Protein AF-M9SE66-F1 (afdb_monomer)

pLDDT: mean 92.37, std 5.71, range [54.44, 98.19]

Mean predicted aligned error: 4.17 Å

Foldseek 3Di:
DDPLLQLLLLLQLLLVLLVLLLVVLVVQLVCCPPPPVNVLLSQLSNLLSVLSNVLSVLSNVLSVCSNVVVPNQLLSNLLVVLLSQLVSLLSNLVSQQVSLVSDPNNPVSNVSSVVSNVVSVVSNVLSCVLPVQDADPSLLVVLVVSLVVLVVQLVVLVVQQDDDDPVNVSSVSNSVSSNVNSVSSNSSSPDPVNVVSSVD

Solvent-accessible surface area (backbone atoms only — not comparable to full-atom values): 9395 Å² total; per-residue (Å²): 130,61,76,82,70,43,52,41,58,39,10,46,29,38,25,51,46,12,53,53,37,35,53,51,15,52,47,38,33,50,43,14,69,73,32,79,91,34,46,91,28,27,63,13,33,36,40,40,14,52,28,40,29,54,38,14,50,53,42,23,52,51,10,45,34,21,42,73,51,80,46,62,52,59,53,57,48,52,48,48,47,44,36,48,54,11,52,37,32,28,46,43,9,53,22,37,31,58,15,11,80,28,45,94,55,37,67,60,26,35,53,51,9,54,51,31,32,53,52,12,51,51,36,40,50,50,37,52,54,62,66,66,79,64,71,44,74,65,30,41,51,47,50,54,51,52,47,53,50,32,52,50,51,32,60,49,25,73,69,50,63,51,78,59,75,71,54,26,57,52,27,46,53,44,24,54,28,45,34,50,34,27,50,40,50,44,51,36,58,70,31,67,75,35,24,48,64,26,63,92

Radius of gyration: 18.1 Å; Cα contacts (8 Å, |Δi|>4): 292; chains: 1; bounding box: 42×33×46 Å

Secondary structure (DSSP, 8-state):
--GGG-HHHHHHHHHHHHHHHHHHHHHHHHHHHH-TTTGGGHHHHHHHHHHHHHHHHHHHHHHHHHHHTSS--HHHHHHHHHHHHHHHHHHHHHHHHHHGGGSS-HHHHHHHHHHHHHHHHHHHHHHHHHTSS---HHHHHHHHHHHHHHHHHHHHHTT----SHHHHHHHHHHHHHHHHHHHHHHHHHTSHHHHHHTT-

Structure (mmCIF, N/CA/C/O backbone):
data_AF-M9SE66-F1
#
_entry.id   AF-M9SE66-F1
#
loop_
_atom_site.group_PDB
_atom_site.id
_atom_site.type_symbol
_atom_site.label_atom_id
_atom_site.label_alt_id
_atom_site.label_comp_id
_atom_site.label_asym_id
_atom_site.label_entity_id
_atom_site.label_seq_id
_atom_site.pdbx_PDB_ins_code
_atom_site.Cartn_x
_atom_site.Cartn_y
_atom_site.Cartn_z
_atom_site.occupancy
_atom_site.B_iso_or_equiv
_atom_site.auth_seq_id
_atom_site.auth_comp_id
_atom_site.auth_asym_id
_atom_site.auth_atom_id
_atom_site.pdbx_PDB_model_num
ATOM 1 N N . MET A 1 1 ? -8.230 18.173 21.126 1.00 54.44 1 MET A N 1
ATOM 2 C CA . MET A 1 1 ? -8.171 16.849 20.467 1.00 54.44 1 MET A CA 1
ATOM 3 C C . MET A 1 1 ? -6.722 16.414 20.455 1.00 54.44 1 MET A C 1
ATOM 5 O O . MET A 1 1 ? -5.878 17.259 20.170 1.00 54.44 1 MET A O 1
ATOM 9 N N . SER A 1 2 ? -6.431 15.163 20.817 1.00 74.06 2 SER A N 1
ATOM 10 C CA . SER A 1 2 ? -5.069 14.631 20.709 1.00 74.06 2 SER A CA 1
ATOM 11 C C . SER A 1 2 ? -4.648 14.608 19.238 1.00 74.06 2 SER A C 1
ATOM 13 O O . SER A 1 2 ? -5.489 14.413 18.361 1.00 74.06 2 SER A O 1
ATOM 15 N N . PHE A 1 3 ? -3.357 14.798 18.955 1.00 77.06 3 PHE A N 1
ATOM 16 C CA . PHE A 1 3 ? -2.811 14.688 17.596 1.00 77.06 3 PHE A CA 1
ATOM 17 C C . PHE A 1 3 ? -3.214 13.357 16.940 1.00 77.06 3 PHE A C 1
ATOM 19 O O . PHE A 1 3 ? -3.633 13.347 15.787 1.00 77.06 3 PHE A O 1
ATOM 26 N N . LEU A 1 4 ? -3.192 12.269 17.717 1.00 77.56 4 LEU A N 1
ATOM 27 C CA . LEU A 1 4 ? -3.514 10.907 17.281 1.00 77.56 4 LEU A CA 1
ATOM 28 C C . LEU A 1 4 ? -5.013 10.647 17.049 1.00 77.56 4 LEU A C 1
ATOM 30 O O . LEU A 1 4 ? -5.367 9.622 16.476 1.00 77.56 4 LEU A O 1
ATOM 34 N N . ASP A 1 5 ? -5.897 11.571 17.434 1.00 79.12 5 ASP A N 1
ATOM 35 C CA . ASP A 1 5 ? -7.331 11.482 17.127 1.00 79.12 5 ASP A CA 1
ATOM 36 C C . ASP A 1 5 ? -7.696 12.173 15.808 1.00 79.12 5 ASP A C 1
ATOM 38 O O . ASP A 1 5 ? -8.806 12.010 15.301 1.00 79.12 5 ASP A O 1
ATOM 42 N N . ASN A 1 6 ? -6.777 12.952 15.231 1.00 87.19 6 ASN A N 1
ATOM 43 C CA . ASN A 1 6 ? -7.033 13.690 14.004 1.00 87.19 6 ASN A CA 1
ATOM 44 C C . ASN A 1 6 ? -6.753 12.825 12.767 1.00 87.19 6 ASN A C 1
ATOM 46 O O . ASN A 1 6 ? -5.660 12.851 12.198 1.00 87.19 6 ASN A O 1
ATOM 50 N N . THR A 1 7 ? -7.772 12.102 12.308 1.00 89.00 7 THR A N 1
ATOM 51 C CA . THR A 1 7 ? -7.712 11.245 11.111 1.00 89.00 7 THR A CA 1
ATOM 52 C C . THR A 1 7 ? -7.266 11.987 9.848 1.00 89.00 7 THR A C 1
ATOM 54 O O . THR A 1 7 ? -6.605 11.401 8.989 1.00 89.00 7 THR A O 1
ATOM 57 N N . LYS A 1 8 ? -7.508 13.301 9.752 1.00 90.56 8 LYS A N 1
ATOM 58 C CA . LYS A 1 8 ? -7.065 14.117 8.609 1.00 90.56 8 LYS A CA 1
ATOM 59 C C . LYS A 1 8 ? -5.550 14.270 8.539 1.00 90.56 8 LYS A C 1
ATOM 61 O O . LYS A 1 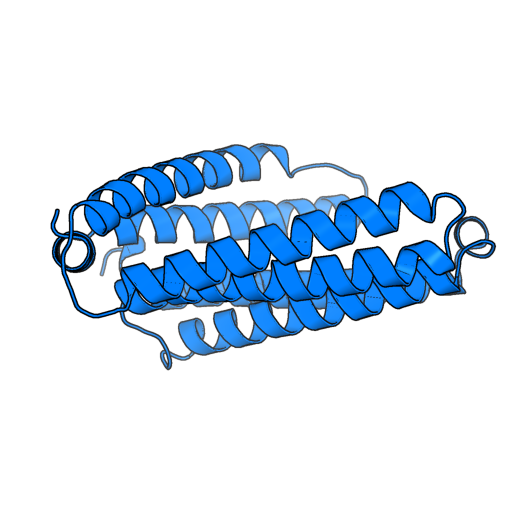8 ? -5.022 14.462 7.444 1.00 90.56 8 LYS A O 1
ATOM 66 N N . THR A 1 9 ? -4.845 14.179 9.666 1.00 89.44 9 THR A N 1
ATOM 67 C CA . THR A 1 9 ? -3.378 14.178 9.680 1.00 89.44 9 THR A CA 1
ATOM 68 C C . THR A 1 9 ? -2.849 12.913 9.008 1.00 89.44 9 THR A C 1
ATOM 70 O O . THR A 1 9 ? -2.037 13.015 8.090 1.00 89.44 9 THR A O 1
ATOM 73 N N . ALA A 1 10 ? -3.382 11.740 9.377 1.00 88.44 10 ALA A N 1
ATOM 74 C CA . ALA A 1 10 ? -3.062 10.473 8.716 1.00 88.44 10 ALA A CA 1
ATOM 75 C C . ALA A 1 10 ? -3.403 10.518 7.218 1.00 88.44 10 ALA A C 1
ATOM 77 O O . ALA A 1 10 ? -2.582 10.159 6.377 1.00 88.44 10 ALA A O 1
ATOM 78 N N . GLY A 1 11 ? -4.585 11.041 6.872 1.00 90.38 11 GLY A N 1
ATOM 79 C CA . GLY A 1 11 ? -4.996 11.227 5.479 1.00 90.38 11 GLY A CA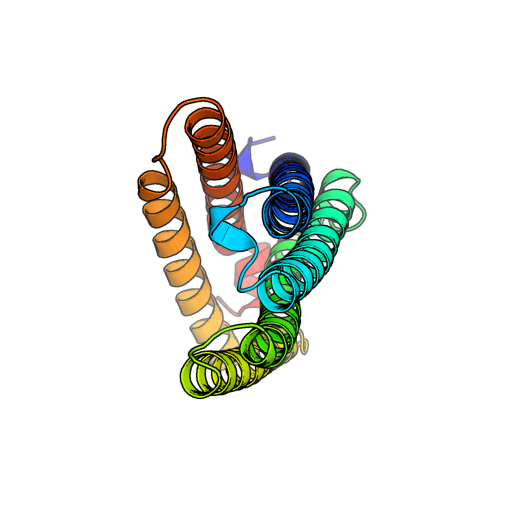 1
ATOM 80 C C . GLY A 1 11 ? -4.076 12.161 4.694 1.00 90.38 11 GLY A C 1
ATOM 81 O O . GLY A 1 11 ? -3.764 11.896 3.539 1.00 90.38 11 GLY A O 1
ATOM 82 N N . THR A 1 12 ? -3.590 13.235 5.319 1.00 93.06 12 THR A N 1
ATOM 83 C CA . THR A 1 12 ? -2.640 14.160 4.686 1.00 93.06 12 THR A CA 1
ATOM 84 C C . THR A 1 12 ? -1.301 13.481 4.414 1.00 93.06 12 THR A C 1
ATOM 86 O O . THR A 1 12 ? -0.776 13.640 3.316 1.00 93.06 12 THR A O 1
ATOM 89 N N . ALA A 1 13 ? -0.784 12.689 5.358 1.00 92.69 13 ALA A N 1
ATOM 90 C CA . ALA A 1 13 ? 0.443 11.921 5.158 1.00 92.69 13 ALA A CA 1
ATOM 91 C C . ALA A 1 13 ? 0.288 10.884 4.029 1.00 92.69 13 ALA A C 1
ATOM 93 O O . ALA A 1 13 ? 1.090 10.882 3.099 1.00 92.69 13 ALA A O 1
ATOM 94 N N . LEU A 1 14 ? -0.795 10.091 4.032 1.00 92.50 14 LEU A N 1
ATOM 95 C CA . LEU A 1 14 ? -1.123 9.145 2.948 1.00 92.50 14 LEU A CA 1
ATOM 96 C C . LEU A 1 14 ? -1.212 9.837 1.583 1.00 92.50 14 LEU A C 1
ATOM 98 O O . LEU A 1 14 ? -0.730 9.327 0.575 1.00 92.50 14 LEU A O 1
ATOM 102 N N . TRP 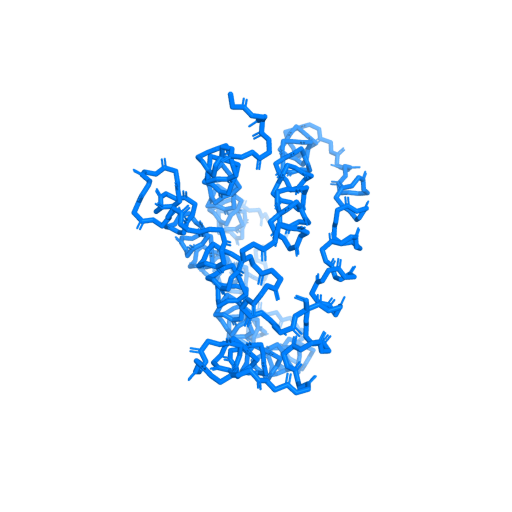A 1 15 ? -1.833 11.015 1.550 1.00 95.75 15 TRP A N 1
ATOM 103 C CA . TRP A 1 15 ? -1.999 11.792 0.329 1.00 95.75 15 TRP A CA 1
ATOM 104 C C . TRP A 1 15 ? -0.660 12.303 -0.215 1.00 95.75 15 TRP A C 1
ATOM 106 O O . TRP A 1 15 ? -0.426 12.212 -1.419 1.00 95.75 15 TRP A O 1
ATOM 116 N N . ILE A 1 16 ? 0.228 12.789 0.659 1.00 93.62 16 ILE A N 1
ATOM 117 C CA . ILE A 1 16 ? 1.586 13.211 0.288 1.00 93.62 16 ILE A CA 1
ATOM 118 C C . ILE A 1 16 ? 2.387 12.024 -0.255 1.00 93.62 16 ILE A C 1
ATOM 120 O O . ILE A 1 16 ? 2.983 12.154 -1.322 1.00 93.62 16 ILE A O 1
ATOM 124 N N . VAL A 1 17 ? 2.349 10.863 0.409 1.00 92.56 17 VAL A N 1
ATOM 125 C CA . VAL A 1 17 ? 3.008 9.639 -0.086 1.00 92.56 17 VAL A CA 1
ATOM 126 C C . VAL A 1 17 ? 2.498 9.277 -1.477 1.00 92.56 17 VAL A C 1
ATOM 128 O O . VAL A 1 17 ? 3.303 9.072 -2.379 1.00 92.56 17 VAL A O 1
ATOM 131 N N . GLY A 1 18 ? 1.181 9.305 -1.701 1.00 92.25 18 GLY A N 1
ATOM 132 C CA . GLY A 1 18 ? 0.603 9.071 -3.026 1.00 92.25 18 GLY A CA 1
ATOM 133 C C . GLY A 1 18 ? 1.129 10.033 -4.100 1.00 92.25 18 GLY A C 1
ATOM 134 O O . GLY A 1 18 ? 1.440 9.597 -5.205 1.00 92.25 18 GLY A O 1
ATOM 135 N N . ILE A 1 19 ? 1.293 11.326 -3.788 1.00 95.12 19 ILE A N 1
ATOM 136 C CA . ILE A 1 19 ? 1.892 12.307 -4.717 1.00 95.12 19 ILE A CA 1
ATOM 137 C C . ILE A 1 19 ? 3.344 11.946 -5.032 1.00 95.12 19 ILE A C 1
ATOM 139 O O . ILE A 1 19 ? 3.734 11.950 -6.199 1.00 95.12 19 ILE A O 1
ATOM 143 N N . LEU A 1 20 ? 4.141 11.632 -4.011 1.00 93.44 20 LEU A N 1
ATOM 144 C CA . LEU A 1 20 ? 5.548 11.277 -4.196 1.00 93.44 20 LEU A CA 1
ATOM 145 C C . LEU A 1 20 ? 5.685 10.001 -5.028 1.00 93.44 20 LEU A C 1
ATOM 147 O O . LEU A 1 20 ? 6.489 9.973 -5.952 1.00 93.44 20 LEU A O 1
ATOM 151 N N . MET A 1 21 ? 4.833 9.001 -4.794 1.00 93.88 21 MET A N 1
ATOM 152 C CA . MET A 1 21 ? 4.784 7.784 -5.606 1.00 93.88 21 MET A CA 1
ATOM 153 C C . MET A 1 21 ? 4.399 8.064 -7.066 1.00 93.88 21 MET A C 1
ATOM 155 O O . MET A 1 21 ? 4.964 7.442 -7.961 1.00 93.88 21 MET A O 1
ATOM 159 N N . ILE A 1 22 ? 3.476 9.001 -7.331 1.00 96.62 22 ILE A N 1
ATOM 160 C CA . ILE A 1 22 ? 3.135 9.417 -8.705 1.00 96.62 22 ILE A CA 1
ATOM 161 C C . ILE A 1 22 ? 4.368 10.017 -9.385 1.00 96.62 22 ILE A C 1
ATOM 163 O O . ILE A 1 22 ? 4.689 9.641 -10.509 1.00 96.62 22 ILE A O 1
ATOM 167 N N . ILE A 1 23 ? 5.075 10.923 -8.702 1.00 93.62 23 ILE A N 1
ATOM 168 C CA . ILE A 1 23 ? 6.293 11.548 -9.233 1.00 93.62 23 ILE A CA 1
ATOM 169 C C . ILE A 1 23 ? 7.358 10.480 -9.504 1.00 93.62 23 ILE A C 1
ATOM 171 O O . ILE A 1 23 ? 7.905 10.446 -10.603 1.00 93.62 23 ILE A O 1
ATOM 175 N N . SER A 1 24 ? 7.611 9.577 -8.554 1.00 91.12 24 SER A N 1
ATOM 176 C CA . SER A 1 24 ? 8.563 8.474 -8.723 1.00 91.12 24 SER A CA 1
ATOM 177 C C . SER A 1 24 ? 8.204 7.578 -9.907 1.00 91.12 24 SER A C 1
ATOM 179 O O . SER A 1 24 ? 9.078 7.267 -10.707 1.00 91.12 24 SER A O 1
ATOM 181 N N . ALA A 1 25 ? 6.929 7.219 -10.076 1.00 93.75 25 ALA A N 1
ATOM 182 C CA . ALA A 1 25 ? 6.485 6.396 -11.197 1.00 93.75 25 ALA A CA 1
ATOM 183 C C . ALA A 1 25 ? 6.679 7.096 -12.553 1.00 93.75 25 ALA A C 1
ATOM 185 O O . ALA A 1 25 ? 7.137 6.471 -13.508 1.00 93.75 25 ALA A O 1
ATOM 186 N N . LEU A 1 26 ? 6.384 8.399 -12.638 1.00 93.69 26 LEU A N 1
ATOM 187 C CA . LEU A 1 26 ? 6.643 9.191 -13.845 1.00 93.69 26 LEU A CA 1
ATOM 188 C C . LEU A 1 26 ? 8.139 9.267 -14.159 1.00 93.69 26 LEU A C 1
ATOM 190 O O . LEU A 1 26 ? 8.519 9.128 -15.319 1.00 93.69 26 LEU A O 1
ATOM 194 N N . LEU A 1 27 ? 8.984 9.439 -13.140 1.00 90.81 27 LEU A N 1
ATOM 195 C CA . LEU A 1 27 ? 10.436 9.420 -13.309 1.00 90.81 27 LEU A CA 1
ATOM 196 C C . LEU A 1 27 ? 10.920 8.061 -13.818 1.00 90.81 27 LEU A C 1
ATOM 198 O O . LEU A 1 27 ? 11.708 8.038 -14.753 1.00 90.81 27 LEU A O 1
ATOM 202 N N . THR A 1 28 ? 10.408 6.942 -13.295 1.00 91.69 28 THR A N 1
ATOM 203 C CA . THR A 1 28 ? 10.747 5.601 -13.804 1.00 91.69 28 THR A CA 1
ATOM 204 C C . THR A 1 28 ? 10.413 5.449 -15.289 1.00 91.69 28 THR A C 1
ATOM 206 O O . THR A 1 28 ? 11.227 4.919 -16.040 1.00 91.69 28 THR A O 1
ATOM 209 N N . ILE A 1 29 ? 9.252 5.947 -15.731 1.00 92.38 29 ILE A N 1
ATOM 210 C CA . ILE A 1 29 ? 8.863 5.917 -17.150 1.00 92.38 29 ILE A CA 1
ATOM 211 C C . ILE A 1 29 ? 9.813 6.776 -17.991 1.00 92.38 29 ILE A C 1
ATOM 213 O O . ILE A 1 29 ? 10.262 6.332 -19.042 1.00 92.38 29 ILE A O 1
ATOM 217 N N . ILE A 1 30 ? 10.116 7.999 -17.542 1.00 90.38 30 ILE A N 1
ATOM 218 C CA . ILE A 1 30 ? 10.985 8.929 -18.277 1.00 90.38 30 ILE A CA 1
ATOM 219 C C . ILE A 1 30 ? 12.403 8.366 -18.376 1.00 90.38 30 ILE A C 1
ATOM 221 O O . ILE A 1 30 ? 12.926 8.261 -19.481 1.00 90.38 30 ILE A O 1
ATOM 225 N N . CYS A 1 31 ? 13.003 7.968 -17.251 1.00 88.62 31 CYS A N 1
ATOM 226 C CA . CYS A 1 31 ? 14.345 7.388 -17.202 1.00 88.62 31 CYS A CA 1
ATOM 227 C C . CYS A 1 31 ? 14.441 6.130 -18.066 1.00 88.62 31 CYS A C 1
ATOM 229 O O . CYS A 1 31 ? 15.381 6.013 -18.836 1.00 88.62 31 CYS A O 1
ATOM 231 N N . GLY A 1 32 ? 13.420 5.267 -18.059 1.00 86.69 32 GLY A N 1
ATOM 232 C CA . GLY A 1 32 ? 13.380 4.101 -18.943 1.00 86.69 32 GLY A CA 1
ATOM 233 C C . GLY A 1 32 ? 13.478 4.423 -20.439 1.00 86.69 32 GLY A C 1
ATOM 234 O O . GLY A 1 32 ? 13.797 3.530 -21.208 1.00 86.69 32 GLY A O 1
ATOM 235 N N . VAL A 1 33 ? 13.203 5.665 -20.859 1.00 87.81 33 VAL A N 1
ATOM 236 C CA . VAL A 1 33 ? 13.264 6.107 -22.264 1.00 87.81 33 VAL A CA 1
ATOM 237 C C . VAL A 1 33 ? 14.497 6.964 -22.563 1.00 87.81 33 VAL A C 1
ATOM 239 O O . VAL A 1 33 ? 14.994 6.930 -23.686 1.00 87.81 33 VAL A O 1
ATOM 242 N N . VAL A 1 34 ? 14.949 7.781 -21.608 1.00 88.38 34 VAL A N 1
ATOM 243 C CA . VAL A 1 34 ? 15.999 8.794 -21.842 1.00 88.38 34 VAL A CA 1
ATOM 244 C C . VAL A 1 34 ? 17.359 8.428 -21.260 1.00 88.38 34 VAL A C 1
ATOM 246 O O . VAL A 1 34 ? 18.339 9.084 -21.598 1.00 88.38 34 VAL A O 1
ATOM 249 N N . ASP A 1 35 ? 17.414 7.450 -20.357 1.00 87.50 35 ASP A N 1
ATOM 250 C CA . ASP A 1 35 ? 18.656 6.979 -19.756 1.00 87.50 35 ASP A CA 1
ATOM 251 C C . ASP A 1 35 ? 19.253 5.870 -20.627 1.00 87.50 35 ASP A C 1
ATOM 253 O O . ASP A 1 35 ? 18.647 4.808 -20.804 1.00 87.50 35 ASP A O 1
ATOM 257 N N . ASP A 1 36 ? 20.438 6.129 -21.179 1.00 83.25 36 ASP A N 1
ATOM 258 C CA . ASP A 1 36 ? 21.141 5.203 -22.067 1.00 83.25 36 ASP A CA 1
ATOM 259 C C . ASP A 1 36 ? 21.420 3.854 -21.382 1.00 83.25 36 ASP A C 1
ATOM 261 O O . ASP A 1 36 ? 21.398 2.823 -22.050 1.00 83.25 36 ASP A O 1
ATOM 265 N N . GLU A 1 37 ? 21.594 3.828 -20.054 1.00 81.31 37 GLU A N 1
ATOM 266 C CA . GLU A 1 37 ? 21.800 2.586 -19.291 1.00 81.31 37 GLU A CA 1
ATOM 267 C C . GLU A 1 37 ? 20.521 1.744 -19.163 1.00 81.31 37 GLU A C 1
ATOM 269 O O . GLU A 1 37 ? 20.578 0.532 -18.958 1.00 81.31 37 GLU A O 1
ATOM 274 N N . MET A 1 38 ? 19.348 2.369 -19.286 1.00 83.81 38 MET A N 1
ATOM 275 C CA . MET A 1 38 ? 18.045 1.701 -19.201 1.00 83.81 38 MET A CA 1
ATOM 276 C C . MET A 1 38 ? 17.473 1.357 -20.583 1.00 83.81 38 MET A C 1
ATOM 278 O O . MET A 1 38 ? 16.473 0.634 -20.666 1.00 83.81 38 MET A O 1
ATOM 282 N N . ASN A 1 39 ? 18.099 1.857 -21.653 1.00 79.00 39 ASN A N 1
ATOM 283 C CA . ASN A 1 39 ? 17.559 1.836 -23.010 1.00 79.00 39 ASN A CA 1
ATOM 284 C C . ASN A 1 39 ? 17.399 0.405 -23.566 1.00 79.00 39 ASN A C 1
ATOM 286 O O . ASN A 1 39 ? 16.425 0.084 -24.248 1.00 79.00 39 ASN A O 1
ATOM 290 N N . ASP A 1 40 ? 18.290 -0.506 -23.172 1.00 81.94 40 ASP A N 1
ATOM 291 C CA . ASP A 1 40 ? 18.229 -1.923 -23.562 1.00 81.94 40 ASP A CA 1
ATOM 292 C C . ASP A 1 40 ? 16.970 -2.640 -23.028 1.00 81.94 40 ASP A C 1
ATOM 294 O O . ASP A 1 40 ? 16.549 -3.668 -23.565 1.00 81.94 40 ASP A O 1
ATOM 298 N N . HIS A 1 41 ? 16.307 -2.066 -22.016 1.00 88.38 41 HIS A N 1
ATOM 299 C CA . HIS A 1 41 ? 15.115 -2.619 -21.370 1.00 88.38 41 HIS A CA 1
ATOM 300 C C . HIS A 1 41 ? 13.957 -1.612 -21.261 1.00 88.38 41 HIS A C 1
ATOM 302 O O . HIS A 1 41 ? 13.134 -1.701 -20.342 1.00 88.38 41 HIS A O 1
ATOM 308 N N . VAL A 1 42 ? 13.847 -0.659 -22.202 1.00 91.06 42 VAL A N 1
ATOM 309 C CA . VAL A 1 42 ? 12.814 0.409 -22.194 1.00 91.06 42 VAL A CA 1
ATOM 310 C C . VAL A 1 42 ? 11.421 -0.141 -21.924 1.00 91.06 42 VAL A C 1
ATOM 312 O O . VAL A 1 42 ? 10.687 0.379 -21.085 1.00 91.06 42 VAL A O 1
ATOM 315 N N . ILE A 1 43 ? 11.046 -1.214 -22.625 1.00 90.38 43 ILE A N 1
ATOM 316 C CA . ILE A 1 43 ? 9.709 -1.807 -22.518 1.00 90.38 43 ILE A CA 1
ATOM 317 C C . ILE A 1 43 ? 9.445 -2.278 -21.081 1.00 90.38 43 ILE A C 1
ATOM 319 O O . ILE A 1 43 ? 8.371 -2.008 -20.541 1.00 90.38 43 ILE A O 1
ATOM 323 N N . GLY A 1 44 ? 10.423 -2.926 -20.442 1.00 92.38 44 GLY A N 1
ATOM 324 C CA . GLY A 1 44 ? 10.311 -3.400 -19.063 1.00 92.38 44 GLY A CA 1
ATOM 325 C C . GLY A 1 44 ? 10.120 -2.244 -18.082 1.00 92.38 44 GLY A C 1
ATOM 326 O O . GLY A 1 44 ? 9.176 -2.245 -17.286 1.00 92.38 44 GLY A O 1
ATOM 327 N N . TRP A 1 45 ? 10.953 -1.207 -18.190 1.00 92.56 45 TRP A N 1
ATOM 328 C CA . TRP A 1 45 ? 10.887 -0.027 -17.324 1.00 92.56 45 TRP A CA 1
ATOM 329 C C . TRP A 1 45 ? 9.594 0.772 -17.483 1.00 92.56 45 TRP A C 1
ATOM 331 O O . TRP A 1 45 ? 8.994 1.177 -16.485 1.00 92.56 45 TRP A O 1
ATOM 341 N N . VAL A 1 46 ? 9.116 0.949 -18.715 1.00 92.94 46 VAL A N 1
ATOM 342 C CA . VAL A 1 46 ? 7.854 1.648 -18.992 1.00 92.94 46 VAL A CA 1
ATOM 343 C C . VAL A 1 46 ? 6.667 0.877 -18.411 1.00 92.94 46 VAL A C 1
ATOM 345 O O . VAL A 1 46 ? 5.824 1.478 -17.743 1.00 92.94 46 VAL A O 1
ATOM 348 N N . ILE A 1 47 ? 6.603 -0.449 -18.593 1.00 94.25 47 ILE A N 1
ATOM 349 C CA . ILE A 1 47 ? 5.528 -1.278 -18.020 1.00 94.25 47 ILE A CA 1
ATOM 350 C C . ILE A 1 47 ? 5.557 -1.213 -16.487 1.00 94.25 47 ILE A C 1
ATOM 352 O O . ILE A 1 47 ? 4.518 -0.976 -15.865 1.00 94.25 47 ILE A O 1
ATOM 356 N N . LEU A 1 48 ? 6.735 -1.360 -15.872 1.00 93.50 48 LEU A N 1
ATOM 357 C CA . LEU A 1 48 ? 6.895 -1.262 -14.418 1.00 93.50 48 LEU A CA 1
ATOM 358 C C . LEU A 1 48 ? 6.453 0.112 -13.888 1.00 93.50 48 LEU A C 1
ATOM 360 O O . LEU A 1 48 ? 5.748 0.201 -12.877 1.00 93.50 48 LEU A O 1
ATOM 364 N N . GLY A 1 49 ? 6.829 1.183 -14.589 1.00 94.44 49 GLY A N 1
ATOM 365 C CA . GLY A 1 49 ? 6.444 2.551 -14.264 1.00 94.44 49 GLY A CA 1
ATOM 366 C C . GLY A 1 49 ? 4.933 2.781 -14.352 1.00 94.44 49 GLY A C 1
ATOM 367 O O . GLY A 1 49 ? 4.352 3.371 -13.442 1.00 94.44 49 GLY A O 1
ATOM 368 N N . ILE A 1 50 ? 4.260 2.246 -15.378 1.00 96.00 50 ILE A N 1
ATOM 369 C CA . ILE A 1 50 ? 2.791 2.311 -15.503 1.00 96.00 50 ILE A CA 1
ATOM 370 C C . ILE A 1 50 ? 2.110 1.579 -14.340 1.00 96.00 50 ILE A C 1
ATOM 372 O O . ILE A 1 50 ? 1.187 2.122 -13.731 1.00 96.00 50 ILE A O 1
ATOM 376 N N . GLY A 1 51 ? 2.577 0.378 -13.990 1.00 95.81 51 GLY A N 1
ATOM 377 C CA . GLY A 1 51 ? 2.050 -0.364 -12.842 1.00 95.81 51 GLY A CA 1
ATOM 378 C C . GLY A 1 51 ? 2.192 0.413 -11.536 1.00 95.81 51 GLY A C 1
ATOM 379 O O . GLY A 1 51 ? 1.233 0.556 -10.774 1.00 95.81 51 GLY A O 1
ATOM 380 N N . SER A 1 52 ? 3.373 0.994 -11.328 1.00 95.94 52 SER A N 1
ATOM 381 C CA . SER A 1 52 ? 3.679 1.838 -10.172 1.00 95.94 52 SER A CA 1
ATOM 382 C C . SER A 1 52 ? 2.793 3.085 -10.125 1.00 95.94 52 SER A C 1
ATOM 384 O O . SER A 1 52 ? 2.302 3.446 -9.056 1.00 95.94 52 SER A O 1
ATOM 386 N N . LEU A 1 53 ? 2.511 3.703 -11.277 1.00 97.44 53 LEU A N 1
ATOM 387 C CA . LEU A 1 53 ? 1.629 4.865 -11.387 1.00 97.44 53 LEU A CA 1
ATOM 388 C C . LEU A 1 53 ? 0.190 4.520 -10.995 1.00 97.44 53 LEU A C 1
ATOM 390 O O . LEU A 1 53 ? -0.437 5.266 -10.245 1.00 97.44 53 LEU A O 1
ATOM 394 N N . ILE A 1 54 ? -0.332 3.379 -11.450 1.00 97.56 54 ILE A N 1
ATOM 395 C CA . ILE A 1 54 ? -1.678 2.926 -11.072 1.00 97.56 54 ILE A CA 1
ATOM 396 C C . ILE A 1 54 ? -1.742 2.683 -9.560 1.00 97.56 54 ILE A C 1
ATOM 398 O O . ILE A 1 54 ? -2.660 3.179 -8.906 1.00 97.56 54 ILE A O 1
ATOM 402 N N . CYS A 1 55 ? -0.755 1.995 -8.976 1.00 96.88 55 CYS A N 1
ATOM 403 C CA . CYS A 1 55 ? -0.674 1.806 -7.524 1.00 96.88 55 CYS A CA 1
ATOM 404 C C . CYS A 1 55 ? -0.631 3.144 -6.770 1.00 96.88 55 CYS A C 1
ATOM 406 O O . CYS A 1 55 ? -1.365 3.335 -5.798 1.00 96.88 55 CYS A O 1
ATOM 408 N N . ALA A 1 56 ? 0.181 4.091 -7.242 1.00 96.31 56 ALA A N 1
ATOM 409 C CA . ALA A 1 56 ? 0.308 5.420 -6.655 1.00 96.31 56 ALA A CA 1
ATOM 410 C C . ALA A 1 56 ? -1.017 6.195 -6.680 1.00 96.31 56 ALA A C 1
ATOM 412 O O . ALA A 1 56 ? -1.388 6.820 -5.687 1.00 96.31 56 ALA A O 1
ATOM 413 N N . LEU A 1 57 ? -1.773 6.103 -7.779 1.00 97.62 57 LEU A N 1
ATOM 414 C CA . LEU A 1 57 ? -3.098 6.713 -7.903 1.00 97.62 57 LEU A CA 1
ATOM 415 C C . LEU A 1 57 ? -4.104 6.121 -6.908 1.00 97.62 57 LEU A C 1
ATOM 417 O O . LEU A 1 57 ? -4.918 6.866 -6.359 1.00 97.62 57 LEU A O 1
ATOM 421 N N . VAL A 1 58 ? -4.034 4.816 -6.623 1.00 97.75 58 VAL A N 1
ATOM 422 C CA . VAL A 1 58 ? -4.879 4.176 -5.598 1.00 97.75 58 VAL A CA 1
ATOM 423 C C . VAL A 1 58 ? -4.547 4.720 -4.202 1.00 97.75 58 VAL A C 1
ATOM 425 O O . VAL A 1 58 ? -5.459 5.135 -3.483 1.00 97.75 58 VAL A O 1
ATOM 428 N N . TYR A 1 59 ? -3.263 4.787 -3.827 1.00 95.81 59 TYR A N 1
ATOM 429 C CA . TYR A 1 59 ? -2.842 5.379 -2.546 1.00 95.81 59 TYR A CA 1
ATOM 430 C C . TYR A 1 59 ? -3.204 6.861 -2.443 1.00 95.81 59 TYR A C 1
ATOM 432 O O . TYR A 1 59 ? -3.711 7.305 -1.413 1.00 95.81 59 TYR A O 1
ATOM 440 N N . PHE A 1 60 ? -3.013 7.623 -3.521 1.00 96.62 60 PHE A N 1
ATOM 441 C CA . PHE A 1 60 ? -3.390 9.031 -3.598 1.00 96.62 60 PHE A CA 1
ATOM 442 C C . PHE A 1 60 ? -4.892 9.230 -3.378 1.00 96.62 60 PHE A C 1
ATOM 444 O O . PHE A 1 60 ? -5.292 10.087 -2.585 1.00 96.62 60 PHE A O 1
ATOM 451 N N . ALA A 1 61 ? -5.729 8.440 -4.058 1.00 96.94 61 ALA A N 1
ATOM 452 C CA . ALA A 1 61 ? -7.179 8.513 -3.925 1.00 96.94 61 ALA A CA 1
ATOM 453 C C . ALA A 1 61 ? -7.623 8.187 -2.493 1.00 96.94 61 ALA A C 1
ATOM 455 O O . ALA A 1 61 ? -8.432 8.921 -1.925 1.00 96.94 61 ALA A O 1
ATOM 456 N N . PHE A 1 62 ? -7.035 7.155 -1.882 1.00 97.06 62 PHE A N 1
ATOM 457 C CA . PHE A 1 62 ? -7.310 6.802 -0.492 1.00 97.06 62 PHE A CA 1
ATOM 458 C C . PHE A 1 62 ? -6.857 7.887 0.497 1.00 97.06 62 PHE A C 1
ATOM 460 O O . PHE A 1 62 ? -7.626 8.315 1.355 1.00 97.06 62 PHE A O 1
ATOM 467 N N . GLY A 1 63 ? -5.640 8.416 0.353 1.00 95.62 63 GLY A N 1
ATOM 468 C CA . GLY A 1 63 ? -5.174 9.528 1.183 1.00 95.62 63 GLY A CA 1
ATOM 469 C C . GLY A 1 63 ? -6.084 10.753 1.067 1.00 95.62 63 GLY A C 1
ATOM 470 O O . GLY A 1 63 ? -6.441 11.375 2.071 1.00 95.62 63 GLY A O 1
ATOM 471 N N . LYS A 1 64 ? -6.548 11.064 -0.151 1.00 96.44 64 LYS A N 1
ATOM 472 C CA . LYS A 1 64 ? -7.500 12.153 -0.407 1.00 96.44 64 LYS A CA 1
ATOM 473 C C . LYS A 1 64 ? -8.851 11.919 0.281 1.00 96.44 64 LYS A C 1
ATOM 475 O O . LYS A 1 64 ? -9.385 12.871 0.859 1.00 96.44 64 LYS A O 1
ATOM 480 N N . SER A 1 65 ? -9.401 10.702 0.251 1.00 97.06 65 SER A N 1
ATOM 481 C CA . SER A 1 65 ? -10.687 10.394 0.900 1.00 97.06 65 SER A CA 1
ATOM 482 C C . SER A 1 65 ? -10.598 10.530 2.425 1.00 97.06 65 SER A C 1
ATOM 484 O O . SER A 1 65 ? -11.484 11.110 3.048 1.00 97.06 65 SER A O 1
ATOM 486 N N . VAL A 1 66 ? -9.488 10.105 3.038 1.00 95.94 66 VAL A N 1
ATOM 487 C CA . VAL A 1 66 ? -9.269 10.278 4.487 1.00 95.94 66 VAL A CA 1
ATOM 488 C C . VAL A 1 66 ? -9.053 11.753 4.848 1.00 95.94 66 VAL A C 1
ATOM 490 O O . VAL A 1 66 ? -9.670 12.279 5.771 1.00 95.94 66 VAL A O 1
ATOM 493 N N . LYS A 1 67 ? -8.221 12.471 4.082 1.00 94.31 67 LYS A N 1
ATOM 494 C CA . LYS A 1 67 ? -7.938 13.903 4.299 1.00 94.31 67 LYS A CA 1
ATOM 495 C C . LYS A 1 67 ? -9.198 14.770 4.202 1.00 94.31 67 LYS A C 1
ATOM 497 O O . LYS A 1 67 ? -9.363 15.710 4.982 1.00 94.31 67 LYS A O 1
ATOM 502 N N . SER A 1 68 ? -10.060 14.488 3.227 1.00 93.62 68 SER A N 1
ATOM 503 C CA . SER A 1 68 ? -11.310 15.229 3.011 1.00 93.62 68 SER A CA 1
ATOM 504 C C . SER A 1 68 ? -12.401 14.883 4.029 1.00 93.62 68 SER A C 1
ATOM 506 O O . SER A 1 68 ? -13.329 15.671 4.201 1.00 93.62 68 SER A O 1
ATOM 508 N N . GLY A 1 69 ? -12.251 13.775 4.761 1.00 91.50 69 GLY A N 1
ATOM 509 C CA . GLY A 1 69 ? -13.229 13.290 5.733 1.00 91.50 69 GLY A CA 1
ATOM 510 C C . GLY A 1 69 ? -14.332 12.424 5.126 1.00 91.50 69 GLY A C 1
ATOM 511 O O . GLY A 1 69 ? -15.288 12.121 5.828 1.00 91.50 69 GLY A O 1
ATOM 512 N N . GLU A 1 70 ? -14.206 12.016 3.860 1.00 94.31 70 GLU A N 1
ATOM 513 C CA . GLU A 1 70 ? -15.082 11.008 3.244 1.00 94.31 70 GLU A CA 1
ATOM 514 C C . GLU A 1 70 ? -14.951 9.658 3.965 1.00 94.31 70 GLU A C 1
ATOM 516 O O . GLU A 1 70 ? -15.942 8.971 4.191 1.00 94.31 70 GLU A O 1
ATOM 521 N N . VAL A 1 71 ? -13.729 9.315 4.386 1.00 93.62 71 VAL A N 1
ATOM 522 C CA . VAL A 1 71 ? -13.447 8.183 5.277 1.00 93.62 71 VAL A CA 1
ATOM 523 C C . VAL A 1 71 ? -12.886 8.738 6.582 1.00 93.62 71 VAL A C 1
ATOM 525 O O . VAL A 1 71 ? -11.736 9.172 6.633 1.00 93.62 71 VAL A O 1
ATOM 528 N N . SER A 1 72 ? -13.706 8.766 7.631 1.00 92.44 72 SER A N 1
ATOM 529 C CA . SER A 1 72 ? -13.344 9.384 8.913 1.00 92.44 72 SER A CA 1
ATOM 530 C C . SER A 1 72 ? -13.343 8.429 10.101 1.00 92.44 72 SER A C 1
ATOM 532 O O . SER A 1 72 ? -12.755 8.767 11.126 1.00 92.44 72 SER A O 1
ATOM 534 N N . ASP A 1 73 ? -14.009 7.279 9.996 1.00 94.81 73 ASP A N 1
ATOM 535 C CA . ASP A 1 73 ? -14.026 6.281 11.062 1.00 94.81 73 ASP A CA 1
ATOM 536 C C . ASP A 1 73 ? -12.677 5.548 11.143 1.00 94.81 73 ASP A C 1
ATOM 538 O O . ASP A 1 73 ? -12.102 5.159 10.126 1.00 94.81 73 ASP A O 1
ATOM 542 N N . LYS A 1 74 ? -12.145 5.377 12.359 1.00 95.19 74 LYS A N 1
ATOM 543 C CA . LYS A 1 74 ? -10.808 4.802 12.580 1.00 95.19 74 LYS A CA 1
ATOM 544 C C . LYS A 1 74 ? -10.723 3.348 12.096 1.00 95.19 74 LYS A C 1
ATOM 546 O O . LYS A 1 74 ? -9.707 2.967 11.515 1.00 95.19 74 LYS A O 1
ATOM 551 N N . PHE A 1 75 ? -11.773 2.549 12.307 1.00 95.62 75 PHE A N 1
ATOM 552 C CA . PHE A 1 75 ? -11.828 1.158 11.852 1.00 95.62 75 PHE A CA 1
ATOM 553 C C . PHE A 1 75 ? -11.920 1.094 10.325 1.00 95.62 75 PHE A C 1
ATOM 555 O O . PHE A 1 75 ? -11.194 0.316 9.699 1.00 95.62 75 PHE A O 1
ATOM 562 N N . ASP A 1 76 ? -12.727 1.963 9.716 1.00 96.00 76 ASP A N 1
ATOM 563 C CA . ASP A 1 76 ? -12.825 2.056 8.257 1.00 96.00 76 ASP A CA 1
ATOM 564 C C . ASP A 1 76 ? -11.492 2.476 7.628 1.00 96.00 76 ASP A C 1
ATOM 566 O O . ASP A 1 76 ? -11.090 1.915 6.614 1.00 96.00 76 ASP A O 1
ATOM 570 N N . ILE A 1 77 ? -10.751 3.410 8.236 1.00 96.56 77 ILE A N 1
ATOM 571 C CA . ILE A 1 77 ? -9.421 3.810 7.750 1.00 96.56 77 ILE A CA 1
ATOM 572 C C . ILE A 1 77 ? -8.449 2.625 7.782 1.00 96.56 77 ILE A C 1
ATOM 574 O O . ILE A 1 77 ? -7.782 2.361 6.780 1.00 96.56 77 ILE A O 1
ATOM 578 N N . VAL A 1 78 ? -8.371 1.900 8.903 1.00 96.44 78 VAL A N 1
ATOM 579 C CA . VAL A 1 78 ? -7.467 0.746 9.048 1.00 96.44 78 VAL A CA 1
ATOM 580 C C . VAL A 1 78 ? -7.814 -0.347 8.039 1.00 96.44 78 VAL A C 1
ATOM 582 O O . VAL A 1 78 ? -6.946 -0.830 7.311 1.00 96.44 78 VAL A O 1
ATOM 585 N N . THR A 1 79 ? -9.085 -0.734 7.955 1.00 96.06 79 THR A N 1
ATOM 586 C CA . THR A 1 79 ? -9.521 -1.809 7.053 1.00 96.06 79 THR A CA 1
ATOM 587 C C . THR A 1 79 ? -9.400 -1.397 5.588 1.00 96.06 79 THR A C 1
ATOM 589 O O . THR A 1 79 ? -8.907 -2.176 4.769 1.00 96.06 79 THR A O 1
ATOM 592 N N . LYS A 1 80 ? -9.721 -0.144 5.243 1.00 96.94 80 LYS A N 1
ATOM 593 C CA . LYS A 1 80 ? -9.518 0.383 3.890 1.00 96.94 80 LYS A CA 1
ATOM 594 C C . LYS A 1 80 ? -8.040 0.450 3.513 1.00 96.94 80 LYS A C 1
ATOM 596 O O . LYS A 1 80 ? -7.721 0.179 2.359 1.00 96.94 80 LYS A O 1
ATOM 601 N N . PHE A 1 81 ? -7.137 0.731 4.454 1.00 96.56 81 PHE A N 1
ATOM 602 C CA . PHE A 1 81 ? -5.697 0.640 4.208 1.00 96.56 81 PHE A CA 1
ATOM 603 C C . PHE A 1 81 ? -5.284 -0.796 3.849 1.00 96.56 81 PHE A C 1
ATOM 605 O O . PHE A 1 81 ? -4.603 -0.991 2.845 1.00 96.56 81 PHE A O 1
ATOM 612 N N . VAL A 1 82 ? -5.768 -1.811 4.581 1.00 96.88 82 VAL A N 1
ATOM 613 C CA . VAL A 1 82 ? -5.528 -3.234 4.249 1.00 96.88 82 VAL A CA 1
ATOM 614 C C . VAL A 1 82 ? -6.070 -3.580 2.858 1.00 96.88 82 VAL A C 1
ATOM 616 O O . VAL A 1 82 ? -5.378 -4.221 2.069 1.00 96.88 82 VAL A O 1
ATOM 619 N N . TYR A 1 83 ? -7.276 -3.115 2.521 1.00 97.75 83 TYR A N 1
ATOM 620 C CA . TYR A 1 83 ? -7.845 -3.278 1.181 1.00 97.75 83 TYR A CA 1
ATOM 621 C C . TYR A 1 83 ? -6.955 -2.657 0.099 1.00 97.75 83 TYR A C 1
ATOM 623 O O . TYR A 1 83 ? -6.677 -3.299 -0.912 1.00 97.75 83 TYR A O 1
ATOM 631 N N . VAL A 1 84 ? -6.501 -1.417 0.311 1.00 97.50 84 VAL A N 1
ATOM 632 C CA . VAL A 1 84 ? -5.631 -0.698 -0.628 1.00 97.50 84 VAL A CA 1
ATOM 633 C C . VAL A 1 84 ? -4.323 -1.452 -0.825 1.00 97.50 84 VAL A C 1
ATOM 635 O O . VAL A 1 84 ? -3.969 -1.696 -1.972 1.00 97.50 84 VAL A O 1
ATOM 638 N N . VAL A 1 85 ? -3.667 -1.894 0.253 1.00 96.44 85 VAL A N 1
ATOM 639 C CA . VAL A 1 85 ? -2.444 -2.712 0.186 1.00 96.44 85 VAL A CA 1
ATOM 640 C C . VAL A 1 85 ? -2.688 -3.997 -0.606 1.00 96.44 85 VAL A C 1
ATOM 642 O O . VAL A 1 85 ? -1.904 -4.325 -1.491 1.00 96.44 85 VAL A O 1
ATOM 645 N N . GLY A 1 86 ? -3.785 -4.716 -0.352 1.00 97.06 86 GLY A N 1
ATOM 646 C CA . GLY A 1 86 ? -4.111 -5.930 -1.107 1.00 97.06 86 GLY A CA 1
ATOM 647 C C . GLY A 1 86 ? -4.318 -5.652 -2.597 1.00 97.06 86 GLY A C 1
ATOM 648 O O . GLY A 1 86 ? -3.774 -6.356 -3.444 1.00 97.06 86 GLY A O 1
ATOM 649 N N . TYR A 1 87 ? -5.046 -4.585 -2.927 1.00 97.56 87 TYR A N 1
ATOM 650 C CA . TYR A 1 87 ? -5.338 -4.203 -4.307 1.00 97.56 87 TYR A CA 1
ATOM 651 C C . TYR A 1 87 ? -4.086 -3.752 -5.075 1.00 97.56 87 TYR A C 1
ATOM 653 O O . TYR A 1 87 ? -3.849 -4.211 -6.193 1.00 97.56 87 TYR A O 1
ATOM 661 N N . THR A 1 88 ? -3.247 -2.905 -4.473 1.00 97.50 88 THR A N 1
ATOM 662 C CA . THR A 1 88 ? -1.978 -2.472 -5.078 1.00 97.50 88 THR A CA 1
ATOM 663 C C . THR A 1 88 ? -0.972 -3.613 -5.177 1.00 97.50 88 THR A C 1
ATOM 665 O O . THR A 1 88 ? -0.208 -3.649 -6.135 1.00 97.50 88 THR A O 1
ATOM 668 N N . THR A 1 89 ? -1.016 -4.595 -4.273 1.00 97.62 89 THR A N 1
ATOM 669 C CA . THR A 1 89 ? -0.200 -5.818 -4.375 1.00 97.62 89 THR A CA 1
ATOM 670 C C . THR A 1 89 ? -0.585 -6.655 -5.600 1.00 97.62 89 THR A C 1
ATOM 672 O O . THR A 1 89 ? 0.296 -7.143 -6.306 1.00 97.62 89 THR A O 1
ATOM 675 N N . ILE A 1 90 ? -1.884 -6.776 -5.911 1.00 98.06 90 ILE A N 1
ATOM 676 C CA . ILE A 1 90 ? -2.345 -7.461 -7.132 1.00 98.06 90 ILE A CA 1
ATOM 677 C C . ILE A 1 90 ? -1.895 -6.700 -8.379 1.00 98.06 90 ILE A C 1
ATOM 679 O O . ILE A 1 90 ? -1.320 -7.307 -9.280 1.00 98.06 90 ILE A O 1
ATOM 683 N N . ILE A 1 91 ? -2.128 -5.384 -8.435 1.00 97.44 91 ILE A N 1
ATOM 684 C CA . ILE A 1 91 ? -1.707 -4.555 -9.576 1.00 97.44 91 ILE A CA 1
ATOM 685 C C . ILE A 1 91 ? -0.194 -4.663 -9.770 1.00 97.44 91 ILE A C 1
ATOM 687 O O . ILE A 1 91 ? 0.260 -4.987 -10.864 1.00 97.44 91 ILE A O 1
ATOM 691 N N . GLY A 1 92 ? 0.581 -4.454 -8.704 1.00 95.62 92 GLY A N 1
ATOM 692 C CA . GLY A 1 92 ? 2.034 -4.582 -8.722 1.00 95.62 92 GLY A CA 1
ATOM 693 C C . GLY A 1 92 ? 2.482 -5.950 -9.227 1.00 95.62 92 GLY A C 1
ATOM 694 O O . GLY A 1 92 ? 3.351 -6.012 -10.087 1.00 95.62 92 GLY A O 1
ATOM 695 N N . GLY A 1 93 ? 1.839 -7.035 -8.786 1.00 96.00 93 GLY A N 1
ATOM 696 C CA . GLY A 1 93 ? 2.133 -8.386 -9.263 1.00 96.00 93 GLY A CA 1
ATOM 697 C C . GLY A 1 93 ? 1.828 -8.601 -10.750 1.00 96.00 93 GLY A C 1
ATOM 698 O O . GLY A 1 93 ? 2.639 -9.189 -11.461 1.00 96.00 93 GLY A O 1
ATOM 699 N N . VAL A 1 94 ? 0.706 -8.074 -11.253 1.00 97.00 94 VAL A N 1
ATOM 700 C CA . VAL A 1 94 ? 0.370 -8.126 -12.689 1.00 97.00 94 VAL A CA 1
ATOM 701 C C . VAL A 1 94 ? 1.420 -7.388 -13.515 1.00 97.00 94 VAL A C 1
ATOM 703 O O . VAL A 1 94 ? 1.927 -7.933 -14.491 1.00 97.00 94 VAL A O 1
ATOM 706 N N . PHE A 1 95 ? 1.784 -6.170 -13.119 1.00 96.31 95 PHE A N 1
ATOM 707 C CA . PHE A 1 95 ? 2.766 -5.381 -13.863 1.00 96.31 95 PHE A CA 1
ATOM 708 C C . PHE A 1 95 ? 4.197 -5.899 -13.706 1.00 96.31 95 PHE A C 1
ATOM 710 O O . PHE A 1 95 ? 4.959 -5.792 -14.659 1.00 96.31 95 PHE A O 1
ATOM 717 N N . ALA A 1 96 ? 4.542 -6.521 -12.576 1.00 92.88 96 ALA A N 1
ATOM 718 C CA . ALA A 1 96 ? 5.808 -7.231 -12.403 1.00 92.88 96 ALA A CA 1
ATOM 719 C C . ALA A 1 96 ? 5.905 -8.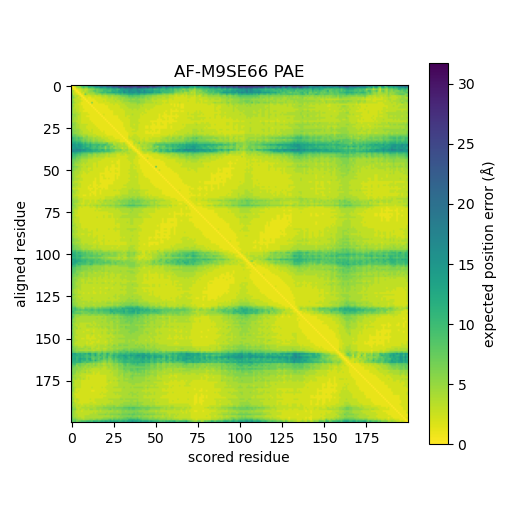440 -13.347 1.00 92.88 96 ALA A C 1
ATOM 721 O O . ALA A 1 96 ? 6.920 -8.625 -14.007 1.00 92.88 96 ALA A O 1
ATOM 722 N N . ALA A 1 97 ? 4.832 -9.224 -13.485 1.00 93.94 97 ALA A N 1
ATOM 723 C CA . ALA A 1 97 ? 4.802 -10.332 -14.439 1.00 93.94 97 ALA A CA 1
ATOM 724 C C . ALA A 1 97 ? 4.914 -9.846 -15.895 1.00 93.94 97 ALA A C 1
ATOM 726 O O . ALA A 1 97 ? 5.614 -10.454 -16.701 1.00 93.94 97 ALA A O 1
ATOM 727 N N . LEU A 1 98 ? 4.235 -8.744 -16.236 1.00 93.31 98 LEU A N 1
ATOM 728 C CA . LEU A 1 98 ? 4.249 -8.182 -17.589 1.00 93.31 98 LEU A CA 1
ATOM 729 C C . LEU A 1 98 ? 5.573 -7.497 -17.939 1.00 93.31 98 LEU A C 1
ATOM 731 O O . LEU A 1 98 ? 6.021 -7.604 -19.078 1.00 93.31 98 LEU A O 1
ATOM 735 N N . CYS A 1 99 ? 6.210 -6.797 -16.996 1.00 90.06 99 CYS A N 1
ATOM 736 C CA . CYS A 1 99 ? 7.478 -6.127 -17.276 1.00 90.06 99 CYS A CA 1
ATOM 737 C C . CYS A 1 99 ? 8.612 -7.125 -17.512 1.00 90.06 99 CYS A C 1
ATOM 739 O O . CYS A 1 99 ? 9.543 -6.796 -18.240 1.00 90.06 99 CYS A O 1
ATOM 741 N N . GLY A 1 100 ? 8.492 -8.352 -16.991 1.00 87.75 100 GLY A N 1
ATOM 742 C CA . GLY A 1 100 ? 9.431 -9.440 -17.247 1.00 87.75 100 GLY A CA 1
ATOM 743 C C . GLY A 1 100 ? 9.706 -9.670 -18.732 1.00 87.75 100 GLY A C 1
ATOM 744 O O . GLY A 1 100 ? 10.845 -9.925 -19.081 1.00 87.75 100 GLY A O 1
ATOM 745 N N . PHE A 1 101 ? 8.721 -9.484 -19.621 1.00 86.19 101 PHE A N 1
ATOM 746 C CA . PHE A 1 101 ? 8.915 -9.605 -21.077 1.00 86.19 101 PHE A CA 1
ATOM 747 C C . PHE A 1 101 ? 9.829 -8.530 -21.688 1.00 86.19 101 PHE A C 1
ATOM 749 O O . PHE A 1 101 ? 10.256 -8.678 -22.831 1.00 86.19 101 PHE A O 1
ATOM 756 N N . GLY A 1 102 ? 10.081 -7.440 -20.964 1.00 86.62 102 GLY A N 1
ATOM 757 C CA . GLY A 1 102 ? 10.989 -6.366 -21.357 1.00 86.62 102 GLY A CA 1
ATOM 758 C C . GLY A 1 102 ? 12.333 -6.388 -20.625 1.00 86.62 102 GLY A C 1
ATOM 759 O O . GLY A 1 102 ? 13.108 -5.457 -20.819 1.00 86.62 102 GLY A O 1
ATOM 760 N N . PHE A 1 103 ? 12.594 -7.409 -19.801 1.00 89.19 103 PHE A N 1
ATOM 761 C CA . PHE A 1 103 ? 13.847 -7.627 -19.075 1.00 89.19 103 PHE A CA 1
ATOM 762 C C . PHE A 1 103 ? 14.433 -9.005 -19.405 1.00 89.19 103 PHE A C 1
ATOM 764 O O . PHE A 1 103 ? 13.723 -9.905 -19.853 1.00 89.19 103 PHE A O 1
ATOM 771 N N . ASP A 1 104 ? 15.720 -9.197 -19.120 1.00 87.12 104 ASP A N 1
ATOM 772 C CA . ASP A 1 104 ? 16.406 -10.462 -19.417 1.00 87.12 104 ASP A CA 1
ATOM 773 C C . ASP A 1 104 ? 15.951 -11.632 -18.523 1.00 87.12 104 ASP A C 1
ATOM 775 O O . ASP A 1 104 ? 15.978 -12.789 -18.946 1.00 87.12 104 ASP A O 1
ATOM 779 N N . ASP A 1 105 ? 15.476 -11.356 -17.303 1.00 87.44 105 ASP A N 1
ATOM 780 C CA . ASP A 1 105 ? 15.020 -12.377 -16.346 1.00 87.44 105 ASP A CA 1
ATOM 781 C C . ASP A 1 105 ? 13.493 -12.570 -16.346 1.00 87.44 105 ASP A C 1
ATOM 783 O O . ASP A 1 105 ? 12.805 -12.392 -15.337 1.00 87.44 105 ASP A O 1
ATOM 787 N N . ILE A 1 106 ? 12.935 -12.965 -17.494 1.00 88.81 106 ILE A N 1
ATOM 788 C CA . ILE A 1 106 ? 11.489 -13.219 -17.642 1.00 88.81 106 ILE A CA 1
ATOM 789 C C . ILE A 1 106 ? 10.973 -14.169 -16.545 1.00 88.81 106 ILE A C 1
ATOM 791 O O . ILE A 1 106 ? 9.896 -13.958 -15.983 1.00 88.81 106 ILE A O 1
ATOM 795 N N . GLY A 1 107 ? 11.739 -15.222 -16.235 1.00 89.44 107 GLY A N 1
ATOM 796 C CA . GLY A 1 107 ? 11.360 -16.245 -15.262 1.00 89.44 107 GLY A CA 1
ATOM 797 C C . GLY A 1 107 ? 11.217 -15.689 -13.847 1.00 89.44 107 GLY A C 1
ATOM 798 O O . GLY A 1 107 ? 10.194 -15.930 -13.199 1.00 89.44 107 GLY A O 1
ATOM 799 N N . GLY A 1 108 ? 12.199 -14.914 -13.380 1.00 91.75 108 GLY A N 1
ATOM 800 C CA . GLY A 1 108 ? 12.172 -14.286 -12.060 1.00 91.75 108 GLY A CA 1
ATOM 801 C C . GLY A 1 108 ? 11.003 -13.316 -11.898 1.00 91.75 108 GLY A C 1
ATOM 802 O O . GLY A 1 108 ? 10.247 -13.410 -10.925 1.00 91.75 108 GLY A O 1
ATOM 803 N N . TYR A 1 109 ? 10.790 -12.439 -12.882 1.00 92.25 109 TYR A N 1
ATOM 804 C CA . TYR A 1 109 ? 9.691 -11.466 -12.869 1.00 92.25 109 TYR A CA 1
ATOM 805 C C . TYR A 1 109 ? 8.308 -12.129 -12.917 1.00 92.25 109 TYR A C 1
ATOM 807 O O . TYR A 1 109 ? 7.407 -11.728 -12.175 1.00 92.25 109 TYR A O 1
ATOM 815 N N . LEU A 1 110 ? 8.141 -13.184 -13.720 1.00 92.56 110 LEU A N 1
ATOM 816 C CA . LEU A 1 110 ? 6.885 -13.931 -13.803 1.00 92.56 110 LEU A CA 1
ATOM 817 C C . LEU A 1 110 ? 6.539 -14.611 -12.471 1.00 92.56 110 LEU A C 1
ATOM 819 O O . LEU A 1 110 ? 5.409 -14.494 -11.992 1.00 92.56 110 LEU A O 1
ATOM 823 N N . VAL A 1 111 ? 7.505 -15.301 -11.856 1.00 94.44 111 VAL A N 1
ATOM 824 C CA . VAL A 1 111 ? 7.305 -15.996 -10.572 1.00 94.44 111 VAL A CA 1
ATOM 825 C C . VAL A 1 111 ? 6.999 -14.996 -9.459 1.00 94.44 111 VAL A C 1
ATOM 827 O O . VAL A 1 111 ? 6.024 -15.179 -8.727 1.00 94.44 111 VAL A O 1
ATOM 830 N N . SER A 1 112 ? 7.783 -13.919 -9.369 1.00 93.62 112 SER A N 1
ATOM 831 C CA . SER A 1 112 ? 7.552 -12.805 -8.443 1.00 93.62 112 SER A CA 1
ATOM 832 C C . SER A 1 112 ? 6.135 -12.242 -8.587 1.00 93.62 112 SER A C 1
ATOM 834 O O . SER A 1 112 ? 5.387 -12.173 -7.609 1.00 93.62 112 SER A O 1
ATOM 836 N N . GLY A 1 113 ? 5.718 -11.941 -9.821 1.00 94.88 113 GLY A N 1
ATOM 837 C CA . GLY A 1 113 ? 4.399 -11.391 -10.107 1.00 94.88 113 GLY A CA 1
ATOM 838 C C . GLY A 1 113 ? 3.253 -12.314 -9.689 1.00 94.88 113 GLY A C 1
ATOM 839 O O . GLY A 1 113 ? 2.304 -11.863 -9.046 1.00 94.88 113 GLY A O 1
ATOM 840 N N . ILE A 1 114 ? 3.355 -13.617 -9.974 1.00 96.00 114 ILE A N 1
ATOM 841 C CA . ILE A 1 114 ? 2.351 -14.611 -9.555 1.00 96.00 114 ILE A CA 1
ATOM 842 C C . ILE A 1 114 ? 2.256 -14.684 -8.027 1.00 96.00 114 ILE A C 1
ATOM 844 O O . ILE A 1 114 ? 1.147 -14.677 -7.485 1.00 96.00 114 ILE A O 1
ATOM 848 N N . ILE A 1 115 ? 3.393 -14.716 -7.323 1.00 97.12 115 ILE A N 1
ATOM 849 C CA . ILE A 1 115 ? 3.420 -14.734 -5.853 1.00 97.12 115 ILE A CA 1
ATOM 850 C C . ILE A 1 115 ? 2.734 -13.483 -5.298 1.00 97.12 115 ILE A C 1
ATOM 852 O O . ILE A 1 115 ? 1.863 -13.601 -4.433 1.00 97.12 115 ILE A O 1
ATOM 856 N N . SER A 1 116 ? 3.057 -12.299 -5.822 1.00 96.81 116 SER A N 1
ATOM 857 C CA . SER A 1 116 ? 2.413 -11.046 -5.419 1.00 96.81 116 SER A CA 1
ATOM 858 C C . SER A 1 116 ? 0.904 -11.076 -5.659 1.00 96.81 116 SER A C 1
ATOM 860 O O . SER A 1 116 ? 0.145 -10.730 -4.760 1.00 96.81 116 SER A O 1
ATOM 862 N N . ILE A 1 117 ? 0.433 -11.560 -6.811 1.00 97.81 117 ILE A N 1
ATOM 863 C CA . ILE A 1 117 ? -1.008 -11.671 -7.092 1.00 97.81 117 ILE A CA 1
ATOM 864 C C . ILE A 1 117 ? -1.705 -12.560 -6.054 1.00 97.81 117 ILE A C 1
ATOM 866 O O . ILE A 1 117 ? -2.735 -12.171 -5.497 1.00 97.81 117 ILE A O 1
ATOM 870 N N . VAL A 1 118 ? -1.137 -13.732 -5.754 1.00 97.94 118 VAL A N 1
ATOM 871 C CA . VAL A 1 118 ? -1.693 -14.657 -4.755 1.00 97.94 118 VAL A CA 1
ATOM 872 C C . VAL A 1 118 ? -1.729 -14.007 -3.371 1.00 97.94 118 VAL A C 1
ATOM 874 O O . VAL A 1 118 ? -2.767 -14.043 -2.708 1.00 97.94 118 VAL A O 1
ATOM 877 N N . LEU A 1 119 ? -0.639 -13.360 -2.948 1.00 97.12 119 LEU A N 1
ATOM 878 C CA . LEU A 1 119 ? -0.584 -12.639 -1.672 1.00 97.12 119 LEU A CA 1
ATOM 879 C C . LEU A 1 119 ? -1.617 -11.509 -1.610 1.00 97.12 119 LEU A C 1
ATOM 881 O O . LEU A 1 119 ? -2.312 -11.366 -0.606 1.00 97.12 119 LEU A O 1
ATOM 885 N N . GLY A 1 120 ? -1.782 -10.749 -2.691 1.00 97.50 120 GLY A N 1
ATOM 886 C CA . GLY A 1 120 ? -2.788 -9.698 -2.787 1.00 97.50 120 GLY A CA 1
ATOM 887 C C . GLY A 1 120 ? -4.213 -10.231 -2.609 1.00 97.50 120 GLY A C 1
ATOM 888 O O . GLY A 1 120 ? -4.994 -9.658 -1.846 1.00 97.50 120 GLY A O 1
ATOM 889 N N . PHE A 1 121 ? -4.545 -11.379 -3.213 1.00 98.19 121 PHE A N 1
ATOM 890 C CA . PHE A 1 121 ?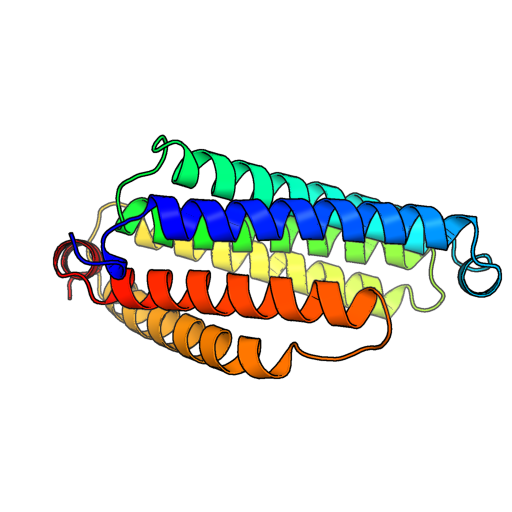 -5.836 -12.040 -2.985 1.00 98.19 121 PHE A CA 1
ATOM 891 C C . PHE A 1 121 ? -6.024 -12.501 -1.537 1.00 98.19 121 PHE A C 1
ATOM 893 O O . PHE A 1 121 ? -7.120 -12.345 -0.994 1.00 98.19 121 PHE A O 1
ATOM 900 N N . VAL A 1 122 ? -4.976 -13.019 -0.890 1.00 97.25 122 VAL A N 1
ATOM 901 C CA . VAL A 1 122 ? -5.021 -13.381 0.537 1.00 97.25 122 VAL A CA 1
ATOM 902 C C . VAL A 1 122 ? -5.303 -12.146 1.396 1.00 97.25 122 VAL A C 1
ATOM 904 O O . VAL A 1 122 ? -6.177 -12.195 2.260 1.00 97.25 122 VAL A O 1
ATOM 907 N N . ILE A 1 123 ? -4.642 -11.016 1.130 1.00 97.31 123 ILE A N 1
ATOM 908 C CA . ILE A 1 123 ? -4.863 -9.757 1.862 1.00 97.31 123 ILE A CA 1
ATOM 909 C C . ILE A 1 123 ? -6.298 -9.244 1.659 1.00 97.31 123 ILE A C 1
ATOM 911 O O . ILE A 1 123 ? -6.956 -8.844 2.621 1.00 97.31 123 ILE A O 1
ATOM 915 N N . LEU A 1 124 ? -6.832 -9.300 0.434 1.00 97.75 124 LEU A N 1
ATOM 916 C CA . LEU A 1 124 ? -8.223 -8.913 0.166 1.00 97.75 124 LEU A CA 1
ATOM 917 C C . LEU A 1 124 ? -9.235 -9.845 0.843 1.00 97.75 124 LEU A C 1
ATOM 919 O O . LEU A 1 124 ? -10.279 -9.387 1.315 1.00 97.75 124 LEU A O 1
ATOM 923 N N . TRP A 1 125 ? -8.935 -11.142 0.921 1.00 96.81 125 TRP A N 1
ATOM 924 C CA . TRP A 1 125 ? -9.748 -12.099 1.666 1.00 96.81 125 TRP A CA 1
ATOM 925 C C . TRP A 1 125 ? -9.736 -11.801 3.170 1.00 96.81 125 TRP A C 1
ATOM 927 O O . TRP A 1 125 ? -10.801 -11.788 3.787 1.00 96.81 125 TRP A O 1
ATOM 937 N N . ILE A 1 126 ? -8.569 -11.475 3.738 1.00 94.75 126 ILE A N 1
ATOM 938 C CA . ILE A 1 126 ? -8.427 -11.028 5.132 1.00 94.75 126 ILE A CA 1
ATOM 939 C C . ILE A 1 126 ? -9.277 -9.780 5.382 1.00 94.75 126 ILE A C 1
ATOM 941 O O . ILE A 1 126 ? -10.068 -9.762 6.321 1.00 94.75 126 ILE A O 1
ATOM 945 N N . HIS A 1 127 ? -9.174 -8.762 4.521 1.00 95.75 127 HIS A N 1
ATOM 946 C CA . HIS A 1 127 ? -10.008 -7.562 4.613 1.00 95.75 127 HIS A CA 1
ATOM 947 C C . HIS A 1 127 ? -11.500 -7.913 4.622 1.00 95.75 127 HIS A C 1
ATOM 949 O O . HIS A 1 127 ? -12.241 -7.437 5.482 1.00 95.75 127 HIS A O 1
ATOM 955 N N . LYS A 1 128 ? -11.944 -8.769 3.692 1.00 95.44 128 LYS A N 1
ATOM 956 C CA . LYS A 1 128 ? -13.344 -9.205 3.611 1.00 95.44 128 LYS A CA 1
ATOM 957 C C . LYS A 1 128 ? -13.793 -9.923 4.882 1.00 95.44 128 LYS A C 1
ATOM 959 O O . LYS A 1 128 ? -14.937 -9.752 5.275 1.00 95.44 128 LYS A O 1
ATOM 964 N N . LYS A 1 129 ? -12.920 -10.716 5.509 1.00 94.19 129 LYS A N 1
ATOM 965 C CA . LYS A 1 129 ? -13.213 -11.392 6.777 1.00 94.19 129 LYS A CA 1
ATOM 966 C C . LYS A 1 129 ? -13.360 -10.420 7.940 1.00 94.19 129 LYS A C 1
ATOM 968 O O . LYS A 1 129 ? -14.388 -10.446 8.595 1.00 94.19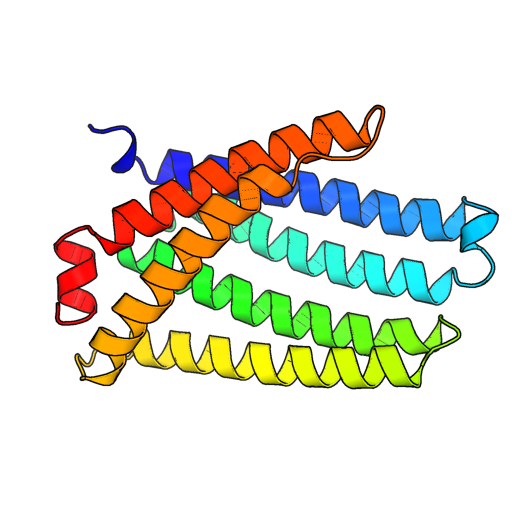 129 LYS A O 1
ATOM 973 N N . ILE A 1 130 ? -12.411 -9.502 8.106 1.00 93.31 130 ILE A N 1
ATOM 974 C CA . ILE A 1 130 ? -12.452 -8.484 9.171 1.00 93.31 130 ILE A CA 1
ATOM 975 C C . ILE A 1 130 ? -13.706 -7.597 9.062 1.00 93.31 130 ILE A C 1
ATOM 977 O O . ILE A 1 130 ? -14.219 -7.096 10.058 1.00 93.31 130 ILE A O 1
ATOM 981 N N . THR A 1 131 ? -14.200 -7.378 7.843 1.00 94.62 131 THR A N 1
ATOM 982 C CA . THR A 1 131 ? -15.328 -6.477 7.562 1.00 94.62 131 THR A CA 1
ATOM 983 C C . THR A 1 131 ? -16.670 -7.194 7.385 1.00 94.62 131 THR A C 1
ATOM 985 O O . THR A 1 131 ? -17.652 -6.545 7.027 1.00 94.62 131 THR A O 1
ATOM 988 N N . ASP A 1 132 ? -16.764 -8.504 7.655 1.00 91.81 132 ASP A N 1
ATOM 989 C CA . ASP A 1 132 ? -18.004 -9.270 7.437 1.00 91.81 132 ASP A CA 1
ATOM 990 C C . ASP A 1 132 ? -19.094 -9.041 8.505 1.00 91.81 132 ASP A C 1
ATOM 992 O O . ASP A 1 132 ? -20.223 -9.513 8.358 1.00 91.81 132 ASP A O 1
ATOM 996 N N . GLY A 1 133 ? -18.775 -8.266 9.547 1.00 88.06 133 GLY A N 1
ATOM 997 C CA . GLY A 1 133 ? -19.694 -7.867 10.612 1.00 88.06 133 GLY A CA 1
ATOM 998 C C . GLY A 1 133 ? -19.841 -8.892 11.736 1.00 88.06 133 GLY A C 1
ATOM 999 O O . GLY A 1 133 ? -20.479 -8.582 12.744 1.00 88.06 133 GLY A O 1
ATOM 1000 N N . ASN A 1 134 ? -19.241 -10.078 11.607 1.00 90.62 134 ASN A N 1
ATOM 1001 C CA . ASN A 1 134 ? -19.178 -11.054 12.685 1.00 90.62 134 ASN A CA 1
ATOM 1002 C C . ASN A 1 134 ? -17.906 -10.850 13.500 1.00 90.62 134 ASN A C 1
ATOM 1004 O O . ASN A 1 134 ? -16.851 -10.543 12.962 1.00 90.62 134 ASN A O 1
ATOM 1008 N N . ILE A 1 135 ? -18.007 -11.067 14.809 1.00 92.69 135 ILE A N 1
ATOM 1009 C CA . ILE A 1 135 ? -16.848 -11.069 15.698 1.00 92.69 135 ILE A CA 1
ATOM 1010 C C . ILE A 1 135 ? -16.472 -12.520 15.969 1.00 92.69 135 ILE A C 1
ATOM 1012 O O . ILE A 1 135 ? -17.237 -13.275 16.574 1.00 92.69 135 ILE A O 1
ATOM 1016 N N . SER A 1 136 ? -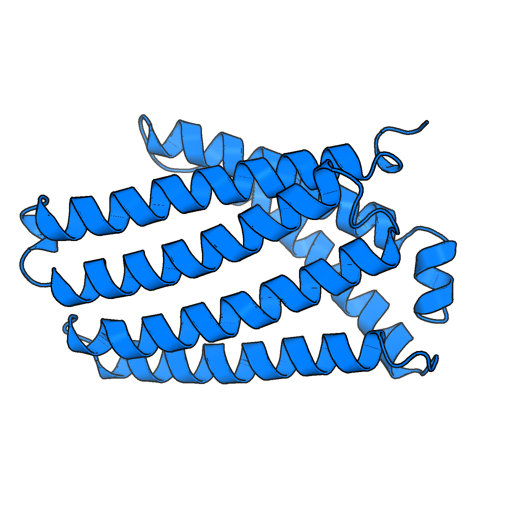15.281 -12.908 15.533 1.00 92.81 136 SER A N 1
ATOM 1017 C CA . SER A 1 136 ? -14.769 -14.270 15.625 1.00 92.81 136 SER A CA 1
ATOM 1018 C C . SER A 1 136 ? -13.370 -14.321 16.246 1.00 92.81 136 SER A C 1
ATOM 1020 O O . SER A 1 136 ? -12.680 -13.314 16.408 1.00 92.81 136 SER A O 1
ATOM 1022 N N . THR A 1 137 ? -12.904 -15.529 16.584 1.00 94.25 137 THR A N 1
ATOM 1023 C CA . THR A 1 137 ? -11.513 -15.738 17.025 1.00 94.25 137 THR A CA 1
ATOM 1024 C C . THR A 1 137 ? -10.509 -15.309 15.953 1.00 94.25 137 THR A C 1
ATOM 1026 O O . THR A 1 137 ? -9.415 -14.860 16.290 1.00 94.25 137 THR A O 1
ATOM 1029 N N . PHE A 1 138 ? -10.881 -15.408 14.672 1.00 92.81 138 PHE A N 1
ATOM 1030 C CA . PHE A 1 138 ? -10.041 -14.952 13.571 1.00 92.81 138 PHE A CA 1
ATOM 1031 C C . PHE A 1 138 ? -9.791 -13.442 13.649 1.00 92.81 138 PHE A C 1
ATOM 1033 O O . PHE A 1 138 ? -8.647 -13.025 13.514 1.00 92.81 138 PHE A O 1
ATOM 1040 N N . ASP A 1 139 ? -10.805 -12.633 13.966 1.00 93.25 139 ASP A N 1
ATOM 1041 C CA . ASP A 1 139 ? -10.668 -11.170 14.034 1.00 93.25 139 ASP A CA 1
ATOM 1042 C C . ASP A 1 139 ? -9.733 -10.741 15.163 1.00 93.25 139 ASP A C 1
ATOM 1044 O O . ASP A 1 139 ? -8.866 -9.890 14.967 1.00 93.25 139 ASP A O 1
ATOM 1048 N N . ARG A 1 140 ? -9.806 -11.414 16.315 1.00 95.00 140 ARG A N 1
ATOM 1049 C CA . ARG A 1 140 ? -8.868 -11.194 17.427 1.00 95.00 140 ARG A CA 1
ATOM 1050 C C . ARG A 1 140 ? -7.427 -11.501 17.029 1.00 95.00 140 ARG A C 1
ATOM 1052 O O . ARG A 1 140 ? -6.520 -10.736 17.348 1.00 95.00 140 ARG A O 1
ATOM 1059 N N . ILE A 1 141 ? -7.208 -12.611 16.320 1.00 95.31 141 ILE A N 1
ATOM 1060 C CA . ILE A 1 141 ? -5.878 -12.979 15.811 1.00 95.31 141 ILE A CA 1
ATOM 1061 C C . ILE A 1 141 ? -5.406 -11.945 14.786 1.00 95.31 141 ILE A C 1
ATOM 1063 O O . ILE A 1 141 ? -4.266 -11.486 14.858 1.00 95.31 141 ILE A O 1
ATOM 1067 N N . MET A 1 142 ? -6.283 -11.536 13.867 1.00 94.75 142 MET A N 1
ATOM 1068 C CA . MET A 1 142 ? -5.962 -10.532 12.860 1.00 94.75 142 MET A CA 1
ATOM 1069 C C . MET A 1 142 ? -5.622 -9.183 13.476 1.00 94.75 142 MET A C 1
ATOM 1071 O O . MET A 1 142 ? -4.715 -8.518 12.984 1.00 94.75 142 MET A O 1
ATOM 1075 N N . TRP A 1 143 ? -6.282 -8.799 14.568 1.00 96.38 143 TRP A N 1
ATOM 1076 C CA . TRP A 1 143 ? -5.946 -7.584 15.296 1.00 96.38 143 TRP A CA 1
ATOM 1077 C C . TRP A 1 143 ? -4.502 -7.606 15.803 1.00 96.38 143 TRP A C 1
ATOM 1079 O O . TRP A 1 143 ? -3.752 -6.659 15.566 1.00 96.38 143 TRP A O 1
ATOM 1089 N N . ILE A 1 144 ? -4.088 -8.714 16.430 1.00 96.62 144 ILE A N 1
ATOM 1090 C CA . ILE A 1 144 ? -2.712 -8.895 16.917 1.00 96.62 144 ILE A CA 1
ATOM 1091 C C . ILE A 1 144 ? -1.729 -8.855 15.742 1.00 96.62 144 ILE A C 1
ATOM 1093 O O . ILE A 1 144 ? -0.732 -8.139 15.801 1.00 96.62 144 ILE A O 1
ATOM 1097 N N . LEU A 1 145 ? -2.010 -9.594 14.664 1.00 95.19 145 LEU A N 1
ATOM 1098 C CA . LEU A 1 145 ? -1.131 -9.661 13.495 1.00 95.19 145 LEU A CA 1
ATOM 1099 C C . LEU A 1 145 ? -0.968 -8.300 12.813 1.00 95.19 145 LEU A C 1
ATOM 1101 O O . LEU A 1 145 ? 0.157 -7.897 12.534 1.00 95.19 145 LEU A O 1
ATOM 1105 N N . LEU A 1 146 ? -2.063 -7.574 12.578 1.00 95.62 146 LEU A N 1
ATOM 1106 C CA . LEU A 1 146 ? -2.020 -6.238 11.983 1.00 95.62 146 LEU A CA 1
ATOM 1107 C C . LEU A 1 146 ? -1.259 -5.256 12.872 1.00 95.62 146 LEU A C 1
ATOM 1109 O O . LEU A 1 146 ? -0.441 -4.496 12.363 1.00 95.62 146 LEU A O 1
ATOM 1113 N N . LEU A 1 147 ? -1.471 -5.302 14.191 1.00 96.75 147 LEU A N 1
ATOM 1114 C CA . LEU A 1 147 ? -0.729 -4.461 15.127 1.00 96.75 147 LEU A CA 1
ATOM 1115 C C . LEU A 1 147 ? 0.778 -4.739 15.048 1.00 96.75 147 LEU A C 1
ATOM 1117 O O . LEU A 1 147 ? 1.565 -3.802 14.939 1.00 96.75 147 LEU A O 1
ATOM 1121 N N . VAL A 1 148 ? 1.180 -6.013 15.048 1.00 97.19 148 VAL A N 1
ATOM 1122 C CA . VAL A 1 148 ? 2.590 -6.413 14.907 1.00 97.19 148 VAL A CA 1
ATOM 1123 C C . VAL A 1 148 ? 3.163 -5.941 13.571 1.00 97.19 148 VAL A C 1
ATOM 1125 O O . VAL A 1 148 ? 4.247 -5.364 13.551 1.00 97.19 148 VAL A O 1
ATOM 1128 N N . ILE A 1 149 ? 2.434 -6.123 12.467 1.00 96.19 149 ILE A N 1
AT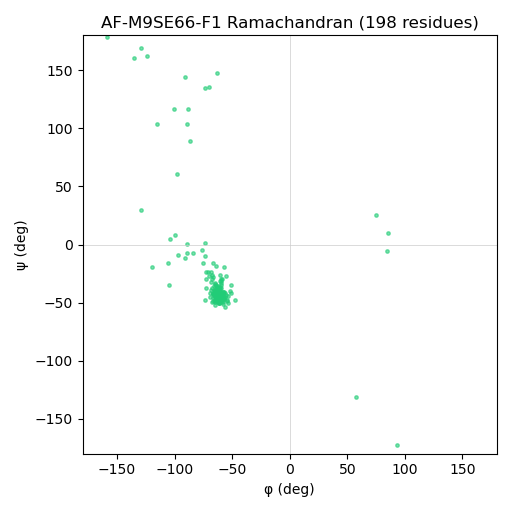OM 1129 C CA . ILE A 1 149 ? 2.861 -5.664 11.138 1.00 96.19 149 ILE A CA 1
ATOM 1130 C C . ILE A 1 149 ? 3.043 -4.145 11.127 1.00 96.19 149 ILE A C 1
ATOM 1132 O O . ILE A 1 149 ? 4.084 -3.675 10.683 1.00 96.19 149 ILE A O 1
ATOM 1136 N N . PHE A 1 150 ? 2.095 -3.369 11.659 1.00 97.00 150 PHE A N 1
ATOM 1137 C CA . PHE A 1 150 ? 2.230 -1.912 11.702 1.00 97.00 150 PHE A CA 1
ATOM 1138 C C . PHE A 1 150 ? 3.405 -1.455 12.568 1.00 97.00 150 PHE A C 1
ATOM 1140 O O . PHE A 1 150 ? 4.082 -0.503 12.193 1.00 97.00 150 PHE A O 1
ATOM 1147 N N . VAL A 1 151 ? 3.697 -2.141 13.678 1.00 97.31 151 VAL A N 1
ATOM 1148 C CA . VAL A 1 151 ? 4.895 -1.869 14.494 1.00 97.31 151 VAL A CA 1
ATOM 1149 C C . VAL A 1 151 ? 6.175 -2.166 13.714 1.00 97.31 151 VAL A C 1
ATOM 1151 O O . VAL A 1 151 ? 7.098 -1.354 13.736 1.00 97.31 151 VAL A O 1
ATOM 1154 N N . ILE A 1 152 ? 6.233 -3.289 12.993 1.00 96.62 152 ILE A N 1
ATOM 1155 C CA . ILE A 1 152 ? 7.380 -3.622 12.138 1.00 96.62 152 ILE A CA 1
ATOM 1156 C C . ILE A 1 152 ? 7.547 -2.554 11.058 1.00 96.62 152 ILE A C 1
ATOM 1158 O O . ILE A 1 152 ? 8.633 -2.001 10.933 1.00 96.62 152 ILE A O 1
ATOM 1162 N N . CYS A 1 153 ? 6.479 -2.204 10.337 1.00 94.94 153 CYS A N 1
ATOM 1163 C CA . CYS A 1 153 ? 6.512 -1.178 9.297 1.00 94.94 153 CYS A CA 1
ATOM 1164 C C . CYS A 1 153 ? 6.946 0.186 9.845 1.00 94.94 153 CYS A C 1
ATOM 1166 O O . CYS A 1 153 ? 7.794 0.831 9.238 1.00 94.94 153 CYS A O 1
ATOM 1168 N N . PHE A 1 154 ? 6.443 0.588 11.015 1.00 95.62 154 PHE A N 1
ATOM 1169 C CA . PHE A 1 154 ? 6.856 1.815 11.696 1.00 95.62 154 PHE A CA 1
ATOM 1170 C C . PHE A 1 154 ? 8.364 1.840 11.967 1.00 95.62 154 PHE A C 1
ATOM 1172 O O . PHE A 1 154 ? 9.027 2.832 11.674 1.00 95.62 154 PHE A O 1
ATOM 1179 N N . ILE A 1 155 ? 8.921 0.746 12.496 1.00 94.81 155 ILE A N 1
ATOM 1180 C CA . ILE A 1 155 ? 10.364 0.620 12.743 1.00 94.81 155 ILE A CA 1
ATOM 1181 C C . ILE A 1 155 ? 11.133 0.613 11.412 1.00 94.81 155 ILE A C 1
ATOM 1183 O O . ILE A 1 155 ? 12.152 1.290 11.284 1.00 94.81 155 ILE A O 1
ATOM 1187 N N . SER A 1 156 ? 10.632 -0.101 10.400 1.00 92.38 156 SER A N 1
ATOM 1188 C CA . SER A 1 156 ? 11.228 -0.171 9.063 1.00 92.38 156 SER A CA 1
ATOM 1189 C C . SER A 1 156 ? 11.320 1.188 8.374 1.00 92.38 156 SER A C 1
ATOM 1191 O O . SER A 1 156 ? 12.302 1.439 7.675 1.00 92.38 156 SER A O 1
ATOM 1193 N N . SER A 1 157 ? 10.367 2.094 8.607 1.00 92.25 157 SER A N 1
ATOM 1194 C CA . SER A 1 157 ? 10.383 3.442 8.028 1.00 92.25 157 SER A CA 1
ATOM 1195 C C . SER A 1 157 ? 11.611 4.264 8.434 1.00 92.25 157 SER A C 1
ATOM 1197 O O . SER A 1 157 ? 12.052 5.105 7.656 1.00 92.25 157 SER A O 1
ATOM 1199 N N . PHE A 1 158 ? 12.231 3.994 9.590 1.00 88.44 158 PHE A N 1
ATOM 1200 C CA . PHE A 1 158 ? 13.480 4.661 9.990 1.00 88.44 158 PHE A CA 1
ATOM 1201 C C . PHE A 1 158 ? 14.693 4.212 9.165 1.00 88.44 158 PHE A C 1
ATOM 1203 O O . PHE A 1 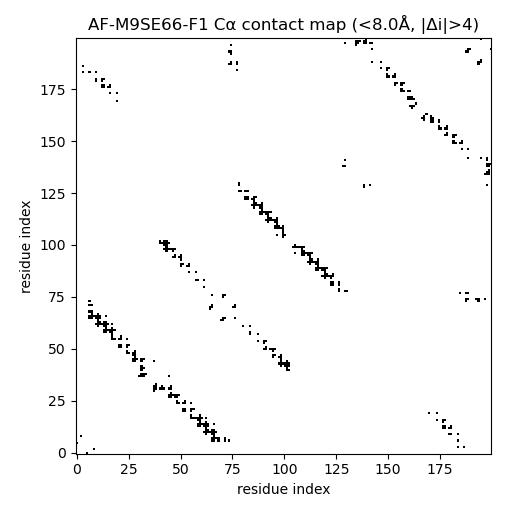158 ? 15.662 4.960 9.047 1.00 88.44 158 PHE A O 1
ATOM 1210 N N . PHE A 1 159 ? 14.643 3.017 8.571 1.00 85.62 159 PHE A N 1
ATOM 1211 C CA . PHE A 1 159 ? 15.712 2.487 7.722 1.00 85.62 159 PHE A CA 1
ATOM 1212 C C . PHE A 1 159 ? 15.558 2.878 6.245 1.00 85.62 159 PHE A C 1
ATOM 1214 O O . PHE A 1 159 ? 16.472 2.646 5.460 1.00 85.62 159 PHE A O 1
ATOM 1221 N N . GLY A 1 160 ? 14.438 3.499 5.858 1.00 71.94 160 GLY A N 1
ATOM 1222 C CA . GLY A 1 160 ? 14.171 3.937 4.480 1.00 71.94 160 GLY A CA 1
ATOM 1223 C C . GLY A 1 160 ? 14.962 5.173 4.029 1.00 71.94 160 GLY A C 1
ATOM 1224 O O . GLY A 1 160 ? 14.782 5.647 2.910 1.00 71.94 160 GLY A O 1
ATOM 1225 N N . ILE A 1 161 ? 15.829 5.720 4.886 1.00 80.25 161 ILE A N 1
ATOM 1226 C CA . ILE A 1 161 ? 16.592 6.939 4.608 1.00 80.25 161 ILE A CA 1
ATOM 1227 C C . ILE A 1 161 ? 17.915 6.563 3.928 1.00 80.25 161 ILE A C 1
ATOM 1229 O O . ILE A 1 161 ? 18.859 6.118 4.576 1.00 80.25 161 ILE A O 1
ATOM 1233 N N . GLY A 1 162 ? 17.990 6.767 2.612 1.00 76.88 162 GLY A N 1
ATOM 1234 C CA . GLY A 1 162 ? 19.190 6.515 1.811 1.00 76.88 162 GLY A CA 1
ATOM 1235 C C . GLY A 1 162 ? 19.200 7.286 0.487 1.00 76.88 162 GLY A C 1
ATOM 1236 O O . GLY A 1 162 ? 18.252 8.005 0.170 1.00 76.88 162 GLY A O 1
ATOM 1237 N N . GLY A 1 163 ? 20.271 7.129 -0.294 1.00 79.31 163 GLY A N 1
ATOM 1238 C CA . GLY A 1 163 ? 20.466 7.805 -1.585 1.00 79.31 163 GLY A CA 1
ATOM 1239 C C . GLY A 1 163 ? 21.255 9.117 -1.491 1.00 79.31 163 GLY A C 1
ATOM 1240 O O . GLY A 1 163 ? 21.799 9.465 -0.444 1.00 79.31 163 GLY A O 1
ATOM 1241 N N . SER A 1 164 ? 21.332 9.849 -2.604 1.00 81.69 164 SER A N 1
ATOM 1242 C CA . SER A 1 164 ? 22.039 11.132 -2.710 1.00 81.69 164 SER A CA 1
ATOM 1243 C C . SER A 1 164 ? 21.210 12.173 -3.474 1.00 81.69 164 SER A C 1
ATOM 1245 O O . SER A 1 164 ? 20.255 11.845 -4.181 1.00 81.69 164 SER A O 1
ATOM 1247 N N . GLY A 1 165 ? 21.539 13.456 -3.289 1.00 85.88 165 GLY A N 1
ATOM 1248 C CA . GLY A 1 165 ? 20.880 14.565 -3.983 1.00 85.88 165 GLY A CA 1
ATOM 1249 C C . GLY A 1 165 ? 19.364 14.618 -3.752 1.00 85.88 165 GLY A C 1
ATOM 1250 O O . GLY A 1 165 ? 18.892 14.542 -2.617 1.00 85.88 165 GLY A O 1
ATOM 1251 N N . LEU A 1 166 ? 18.599 14.748 -4.839 1.00 81.50 166 LEU A N 1
ATOM 1252 C CA . LEU A 1 166 ? 17.136 14.823 -4.795 1.00 81.50 166 LEU A CA 1
ATOM 1253 C C . LEU A 1 166 ? 16.495 13.534 -4.253 1.00 81.50 166 LEU A C 1
ATOM 1255 O O . LEU A 1 166 ? 15.501 13.611 -3.533 1.00 81.50 166 LEU A O 1
ATOM 1259 N N . ALA A 1 167 ? 17.081 12.366 -4.540 1.00 81.69 167 ALA A N 1
ATOM 1260 C CA . ALA A 1 167 ? 16.560 11.084 -4.067 1.00 81.69 167 ALA A CA 1
ATOM 1261 C C . ALA A 1 167 ? 16.594 10.992 -2.535 1.00 81.69 167 ALA A C 1
ATOM 1263 O O . ALA A 1 167 ? 15.619 10.562 -1.924 1.00 81.69 167 ALA A O 1
ATOM 1264 N N . LEU A 1 168 ? 17.667 11.487 -1.904 1.00 86.94 168 LEU A N 1
ATOM 1265 C CA . LEU A 1 168 ? 17.764 11.540 -0.443 1.00 86.94 168 LEU A CA 1
ATOM 1266 C C . LEU A 1 168 ? 16.653 12.407 0.166 1.00 86.94 168 LEU A C 1
ATOM 1268 O O . LEU A 1 168 ? 16.008 11.998 1.129 1.00 86.94 168 LEU A O 1
ATOM 1272 N N . ALA A 1 169 ? 16.404 13.588 -0.407 1.00 86.38 169 ALA A N 1
ATOM 1273 C CA . ALA A 1 169 ? 15.364 14.490 0.082 1.00 86.38 169 ALA A CA 1
ATOM 1274 C C . ALA A 1 169 ? 13.964 13.859 -0.016 1.00 86.38 169 ALA A C 1
ATOM 1276 O O . ALA A 1 169 ? 13.194 13.928 0.942 1.00 86.38 169 ALA A O 1
ATOM 1277 N N . VAL A 1 170 ? 13.651 13.200 -1.137 1.00 86.31 170 VAL A N 1
ATOM 1278 C CA . VAL A 1 170 ? 12.375 12.487 -1.316 1.00 86.31 170 VAL A CA 1
ATOM 1279 C C . VAL A 1 170 ? 12.249 11.338 -0.316 1.00 86.31 170 VAL A C 1
ATOM 1281 O O . VAL A 1 170 ? 11.227 11.243 0.360 1.00 86.31 170 VAL A O 1
ATOM 1284 N N . ASN A 1 171 ? 13.294 10.524 -0.149 1.00 88.06 171 ASN A N 1
ATOM 1285 C CA . ASN A 1 171 ? 13.287 9.385 0.773 1.00 88.06 171 ASN A CA 1
ATOM 1286 C C . ASN A 1 171 ? 13.080 9.812 2.232 1.00 88.06 171 ASN A C 1
ATOM 1288 O O . ASN A 1 171 ? 12.338 9.157 2.959 1.00 88.06 171 ASN A O 1
ATOM 1292 N N . ILE A 1 172 ? 13.657 10.943 2.653 1.00 90.00 172 ILE A N 1
ATOM 1293 C CA . ILE A 1 172 ? 13.411 11.512 3.987 1.00 90.00 172 ILE A CA 1
ATOM 1294 C C . ILE A 1 172 ? 11.932 11.882 4.162 1.00 90.00 172 ILE A C 1
ATOM 1296 O O . ILE A 1 172 ? 11.338 11.571 5.194 1.00 90.00 172 ILE A O 1
ATOM 1300 N N . ILE A 1 173 ? 11.319 12.532 3.168 1.00 90.94 173 ILE A N 1
ATOM 1301 C CA . ILE A 1 173 ? 9.908 12.938 3.252 1.00 90.94 173 ILE A CA 1
ATOM 1302 C C . ILE A 1 173 ? 8.996 11.708 3.295 1.00 90.94 173 ILE A C 1
ATOM 1304 O O . ILE A 1 173 ? 8.074 11.672 4.113 1.00 90.94 173 ILE A O 1
ATOM 1308 N N . VAL A 1 174 ? 9.260 10.700 2.456 1.00 90.69 174 VAL A N 1
ATOM 1309 C CA . VAL A 1 174 ? 8.519 9.428 2.459 1.00 90.69 174 VAL A CA 1
ATOM 1310 C C . VAL A 1 174 ? 8.644 8.749 3.820 1.00 90.69 174 VAL A C 1
ATOM 1312 O O . VAL A 1 174 ? 7.623 8.447 4.428 1.00 90.69 174 VAL A O 1
ATOM 1315 N N . ALA A 1 175 ? 9.862 8.616 4.356 1.00 92.25 175 ALA A N 1
ATOM 1316 C CA . ALA A 1 175 ? 10.100 8.014 5.666 1.00 92.25 175 ALA A CA 1
ATOM 1317 C C . ALA A 1 175 ? 9.315 8.720 6.783 1.00 92.25 175 ALA A C 1
ATOM 1319 O O . ALA A 1 175 ? 8.661 8.062 7.590 1.00 92.25 175 ALA A O 1
ATOM 1320 N N . ILE A 1 176 ? 9.315 10.059 6.812 1.00 92.81 176 ILE A N 1
ATOM 1321 C CA . ILE A 1 176 ? 8.537 10.832 7.794 1.00 92.81 176 ILE A CA 1
ATOM 1322 C C . ILE A 1 176 ? 7.037 10.574 7.630 1.00 92.81 176 ILE A C 1
ATOM 1324 O O . ILE A 1 176 ? 6.334 10.388 8.625 1.00 92.81 176 ILE A O 1
ATOM 1328 N N . CYS A 1 177 ? 6.529 10.564 6.396 1.00 93.44 177 CYS A N 1
ATOM 1329 C CA . CYS A 1 177 ? 5.113 10.310 6.158 1.00 93.44 177 CYS A CA 1
ATOM 1330 C C . CYS A 1 177 ? 4.722 8.891 6.575 1.00 93.44 177 CYS A C 1
ATOM 1332 O O . CYS A 1 177 ? 3.704 8.732 7.241 1.00 93.44 177 CYS A O 1
ATOM 1334 N N . ASP A 1 178 ? 5.537 7.890 6.261 1.00 93.31 178 ASP A N 1
ATOM 1335 C CA . ASP A 1 178 ? 5.301 6.500 6.648 1.00 93.31 178 ASP A CA 1
ATOM 1336 C C . ASP A 1 178 ? 5.313 6.328 8.170 1.00 93.31 178 ASP A C 1
ATOM 1338 O O . ASP A 1 178 ? 4.401 5.713 8.723 1.00 93.31 178 ASP A O 1
ATOM 1342 N N . ILE A 1 179 ? 6.268 6.952 8.871 1.00 94.06 179 ILE A N 1
ATOM 1343 C CA . ILE A 1 179 ? 6.298 7.003 10.343 1.00 94.06 179 ILE A CA 1
ATOM 1344 C C . ILE A 1 179 ? 4.974 7.552 10.877 1.00 94.06 179 ILE A C 1
ATOM 1346 O O . ILE A 1 179 ? 4.379 6.960 11.779 1.00 94.06 179 ILE A O 1
ATOM 1350 N N . VAL A 1 180 ? 4.488 8.665 10.319 1.00 93.88 180 VAL A N 1
ATOM 1351 C CA . VAL A 1 180 ? 3.203 9.253 10.718 1.00 93.88 180 VAL A CA 1
ATOM 1352 C C . VAL A 1 180 ? 2.064 8.273 10.440 1.00 93.88 180 VAL A C 1
ATOM 1354 O O . VAL A 1 180 ? 1.281 7.988 11.341 1.00 93.88 180 VAL A O 1
ATOM 1357 N N . ILE A 1 181 ? 1.976 7.714 9.234 1.00 95.19 181 ILE A N 1
ATOM 1358 C CA . ILE A 1 181 ? 0.912 6.783 8.839 1.00 95.19 181 ILE A CA 1
ATOM 1359 C C . ILE A 1 181 ? 0.864 5.587 9.788 1.00 95.19 181 ILE A C 1
ATOM 1361 O O . ILE A 1 181 ? -0.187 5.324 10.372 1.00 95.19 181 ILE A O 1
ATOM 1365 N N . TYR A 1 182 ? 1.983 4.892 9.994 1.00 96.38 182 TYR A N 1
ATOM 1366 C CA . TYR A 1 182 ? 2.016 3.699 10.837 1.00 96.38 182 TYR A CA 1
ATOM 1367 C C . TYR A 1 182 ? 1.799 4.021 12.315 1.00 96.38 182 TYR A C 1
ATOM 1369 O O . TYR A 1 182 ? 1.127 3.250 12.998 1.00 96.38 182 TYR A O 1
ATOM 1377 N N . LEU A 1 183 ? 2.244 5.186 12.802 1.00 95.62 183 LEU A N 1
ATOM 1378 C CA . LEU A 1 183 ? 1.899 5.656 14.146 1.00 95.62 183 LEU A CA 1
ATOM 1379 C C . LEU A 1 183 ? 0.381 5.811 14.315 1.00 95.62 183 LEU A C 1
ATOM 1381 O O . LEU A 1 183 ? -0.171 5.378 15.327 1.00 95.62 183 LEU A O 1
ATOM 1385 N N . PHE A 1 184 ? -0.304 6.389 13.324 1.00 95.38 184 PHE A N 1
ATOM 1386 C CA . PHE A 1 184 ? -1.764 6.501 13.335 1.00 95.38 184 PHE A CA 1
ATOM 1387 C C . PHE A 1 184 ? -2.447 5.135 13.225 1.00 95.38 184 PHE A C 1
ATOM 1389 O O . PHE A 1 184 ? -3.391 4.889 13.968 1.00 95.38 184 PHE A O 1
ATOM 1396 N N . MET A 1 185 ? -1.963 4.225 12.374 1.00 96.50 185 MET A N 1
ATOM 1397 C CA . MET A 1 185 ? -2.522 2.868 12.276 1.00 96.50 185 MET A CA 1
ATOM 1398 C C . MET A 1 185 ? -2.401 2.112 13.604 1.00 96.50 185 MET A C 1
ATOM 1400 O O . MET A 1 185 ? -3.372 1.506 14.052 1.00 96.50 185 MET A O 1
ATOM 1404 N N . ILE A 1 186 ? -1.257 2.209 14.288 1.00 96.88 186 ILE A N 1
ATOM 1405 C CA . ILE A 1 186 ? -1.061 1.641 15.631 1.00 96.88 186 ILE A CA 1
ATOM 1406 C C . ILE A 1 186 ? -2.020 2.291 16.632 1.00 96.88 186 ILE A C 1
ATOM 1408 O O . ILE A 1 186 ? -2.718 1.589 17.362 1.00 96.88 186 ILE A O 1
ATOM 1412 N N . ALA A 1 187 ? -2.094 3.625 16.656 1.00 95.56 187 ALA A N 1
ATOM 1413 C CA . ALA A 1 187 ? -2.973 4.347 17.572 1.00 95.56 187 ALA A CA 1
ATOM 1414 C C . ALA A 1 187 ? -4.453 3.988 17.358 1.00 95.56 187 ALA A C 1
ATOM 1416 O O . ALA A 1 187 ? -5.184 3.802 18.328 1.00 95.56 187 ALA A O 1
ATOM 1417 N N . PHE A 1 188 ? -4.890 3.835 16.105 1.00 95.69 188 PHE A N 1
ATOM 1418 C CA . PHE A 1 188 ? -6.247 3.410 15.767 1.00 95.69 188 PHE A CA 1
ATOM 1419 C C . PHE A 1 188 ? -6.511 1.976 16.205 1.00 95.69 188 PHE A C 1
ATOM 1421 O O . PHE A 1 188 ? -7.547 1.720 16.801 1.00 95.69 188 PHE A O 1
ATOM 1428 N N . MET A 1 189 ? -5.568 1.056 15.997 1.00 95.75 189 MET A N 1
ATOM 1429 C CA . MET A 1 189 ? -5.701 -0.326 16.469 1.00 95.75 189 MET A CA 1
ATOM 1430 C C . MET A 1 189 ? -5.838 -0.421 17.993 1.00 95.75 189 MET A C 1
ATOM 1432 O O . MET A 1 189 ? -6.518 -1.318 18.486 1.00 95.75 189 MET A O 1
ATOM 1436 N N . LEU A 1 190 ? -5.233 0.500 18.747 1.00 95.44 190 LEU A N 1
ATOM 1437 C CA . LEU A 1 190 ? -5.325 0.555 20.210 1.00 95.44 190 LEU A CA 1
ATOM 1438 C C . LEU A 1 190 ? -6.574 1.291 20.729 1.00 95.44 190 LEU A C 1
ATOM 1440 O O . LEU A 1 190 ? -6.835 1.257 21.932 1.00 95.44 190 LEU A O 1
ATOM 1444 N N . ASP A 1 191 ? -7.354 1.929 19.855 1.00 94.88 191 ASP A N 1
ATOM 1445 C CA . ASP A 1 191 ? -8.593 2.610 20.226 1.00 94.88 191 ASP A CA 1
ATOM 1446 C C . ASP A 1 191 ? -9.681 1.599 20.625 1.00 94.88 191 ASP A C 1
ATOM 1448 O O . ASP A 1 191 ? -9.902 0.595 19.946 1.00 94.88 191 ASP A O 1
ATOM 1452 N N . ASN A 1 192 ? -10.403 1.871 21.717 1.00 94.06 192 ASN A N 1
ATOM 1453 C CA . ASN A 1 192 ? -11.432 0.966 22.240 1.00 94.06 192 ASN A CA 1
ATOM 1454 C C . ASN A 1 192 ? -12.556 0.681 21.229 1.00 94.06 192 ASN A C 1
ATOM 1456 O O . ASN A 1 192 ? -13.073 -0.435 21.199 1.00 94.06 192 ASN A O 1
ATOM 1460 N N . SER A 1 193 ? -12.927 1.657 20.394 1.00 93.62 193 SER A N 1
ATOM 1461 C CA . SER A 1 193 ? -13.968 1.476 19.373 1.00 93.62 193 SER A CA 1
ATOM 1462 C C . SER A 1 193 ? -13.530 0.507 18.273 1.00 93.62 193 SER A C 1
ATOM 1464 O O . SER A 1 193 ? -14.317 -0.332 17.833 1.00 93.62 193 SER A O 1
ATOM 1466 N N . VAL A 1 194 ? -12.254 0.566 17.889 1.00 94.44 194 VAL A N 1
ATOM 1467 C CA . VAL A 1 194 ? -11.645 -0.327 16.899 1.00 94.44 194 VAL A CA 1
ATOM 1468 C C . VAL A 1 194 ? -11.442 -1.711 17.507 1.00 94.44 194 VAL A C 1
ATOM 1470 O O . VAL A 1 194 ? -11.875 -2.698 16.921 1.00 94.44 194 VAL A O 1
ATOM 1473 N N . LYS A 1 195 ? -10.875 -1.808 18.715 1.00 94.88 195 LYS A N 1
ATOM 1474 C CA . LYS A 1 195 ? -10.710 -3.083 19.434 1.00 94.88 195 LYS A CA 1
ATOM 1475 C C . LYS A 1 195 ? -12.022 -3.854 19.565 1.00 94.88 195 LYS A C 1
ATOM 1477 O O . LYS A 1 195 ? -12.052 -5.042 19.257 1.00 94.88 195 LYS A O 1
ATOM 1482 N N . ALA A 1 196 ? -13.111 -3.169 19.915 1.00 93.69 196 ALA A N 1
ATOM 1483 C CA . ALA A 1 196 ? -14.429 -3.785 20.024 1.00 93.69 196 ALA A CA 1
ATOM 1484 C C . ALA A 1 196 ? -14.900 -4.409 18.697 1.00 93.69 196 ALA A C 1
ATOM 1486 O O . ALA A 1 196 ? -15.481 -5.493 18.706 1.00 93.69 196 ALA A O 1
ATOM 1487 N N . LYS A 1 197 ? -14.602 -3.778 17.550 1.00 94.44 197 LYS A N 1
ATOM 1488 C CA . LYS A 1 197 ? -14.907 -4.320 16.210 1.00 94.44 197 LYS A CA 1
ATOM 1489 C C . LYS A 1 197 ? -14.105 -5.581 15.882 1.00 94.44 197 LYS A C 1
ATOM 1491 O O . LYS A 1 197 ? -14.599 -6.430 15.153 1.00 94.44 197 LYS A O 1
ATOM 1496 N N . PHE A 1 198 ? -12.915 -5.730 16.460 1.00 92.75 198 PHE A N 1
ATOM 1497 C CA . PHE A 1 198 ? -12.106 -6.951 16.388 1.00 92.75 198 PHE A CA 1
ATOM 1498 C C . PHE A 1 198 ? -12.405 -7.958 17.519 1.00 92.75 198 PHE A C 1
ATOM 1500 O O . PHE A 1 198 ? -11.791 -9.023 17.584 1.00 92.75 198 PHE A O 1
ATOM 1507 N N . GLY A 1 199 ? -13.339 -7.644 18.425 1.00 89.50 199 GLY A N 1
ATOM 1508 C CA . GLY A 1 199 ? -13.706 -8.497 19.557 1.00 89.50 199 GLY A CA 1
ATOM 1509 C C . GLY A 1 199 ? -12.704 -8.533 20.709 1.00 89.50 199 GLY A C 1
ATOM 1510 O O . GLY A 1 199 ? -12.662 -9.553 21.407 1.00 89.50 199 GLY A O 1
ATOM 1511 N N . MET A 1 200 ? -11.902 -7.476 20.869 1.00 88.00 200 MET A N 1
ATOM 1512 C CA . MET A 1 200 ? -10.863 -7.288 21.897 1.00 88.00 200 MET A CA 1
ATOM 1513 C C . MET A 1 200 ? -11.272 -6.317 23.007 1.00 88.00 200 MET A C 1
ATOM 1515 O O . MET A 1 200 ? -12.177 -5.487 22.775 1.00 88.00 200 MET A O 1
#

Nearest PDB structures (foldseek):
  7yu4-assembly1_A  TM=3.720E-01  e=3.352E-02  Homo sapiens
  7y15-assembly1_R  TM=3.982E-01  e=3.300E-01  Escherichia coli
  8jgf-assembly1_R  TM=3.252E-01  e=7.296E-01  Homo sapiens
  3mac-assembly1_A  TM=2.460E-01  e=4.720E+00  Human immunodeficiency virus 1

Organism: Methanomethylophilus alvi (strain Mx1201) (NCBI:txid1236689)

Sequence (200 aa):
MSFLDNTKTAGTALWIVGILMIISALLTIICGVVDDEMNDHVIGWVILGIGSLICALVYFAFGKSVKSGEVSDKFDIVTKFVYVVGYTTIIGGVFAALCGFGFDDIGGYLVSGIISIVLGFVILWIHKKITDGNISTFDRIMWILLLVIFVICFISSFFGIGGSGLALAVNIIVAICDIVIYLFMIAFMLDNSVKAKFGM